Protein AF-A0AAD6ZHM9-F1 (afdb_monomer)

pLDDT: mean 74.22, std 20.96, range [34.72, 97.38]

Radius of gyration: 25.93 Å; Cα contacts (8 Å, |Δi|>4): 218; chains: 1; bounding box: 66×73×69 Å

Solvent-accessible surface area (backbone atoms only — not comparable to full-atom values): 15086 Å² total; per-residue (Å²): 142,83,85,82,82,78,80,82,76,86,73,79,91,72,87,82,64,86,79,76,68,68,93,72,71,57,83,86,42,61,54,60,40,29,34,55,39,42,47,41,75,76,70,35,85,89,56,55,57,83,38,41,52,31,51,70,67,56,43,36,51,83,74,34,42,53,42,75,39,87,51,92,56,100,70,67,58,74,41,76,33,70,91,79,26,51,53,92,53,80,68,94,74,62,59,78,60,28,60,45,60,39,97,92,30,71,32,50,59,28,79,41,66,45,92,86,65,80,81,48,46,44,41,54,84,33,46,67,36,49,38,65,74,77,37,98,60,94,53,75,86,77,53,74,86,86,57,84,74,74,72,73,79,71,79,82,75,84,76,87,80,85,78,83,86,80,84,82,88,84,83,88,81,91,80,94,73,90,76,80,83,74,78,76,77,77,80,83,42,71,40,96,88,75,42,78,52,57,82,88,43,51,56,92,65,27,38,50,53,86,52,91,95,42,88,54,71,49,62,80,84,82,125

Mean predicted aligned error: 16.92 Å

Secondary structure (DSSP, 8-state):
--PPPPP-----S-TT-TT---TT--TT-HHHHHHHHHHHHHH-TTS-GGG---TTT-PPTTTS-B-EE---SSS---EE-TTT---SS-----HHHHTS-BTTB-----EEE-TT--S-EEEGGGHHHHHHHH---S-GGGS-TTS--PPPPPP-------PPPPP-----------------PPPPEEPTTSPEEPGGGEETTEEE--STT---EEETT--

Organism: NCBI:txid1033008

Sequence (223 aa):
MGVANLALGHRSPH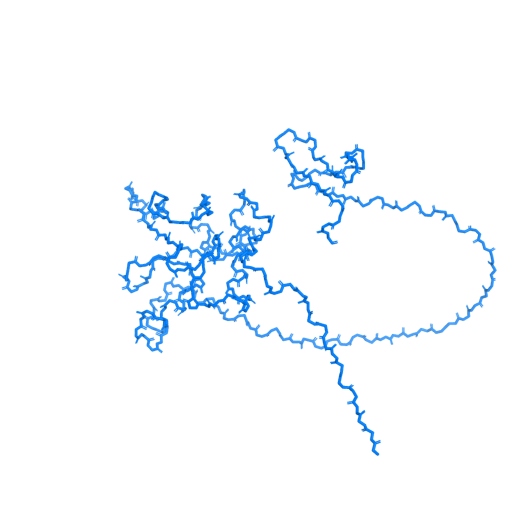LNAPSAICPSQQKTNYQRVLEHNGAHILFDESLKPADQPCGLCLRPFPMCTFLFQKCSGTAAARQIDWKISTCLNPLNFQMSAAMKSSEKSPCSNHLIECPLQCGVVLWTYNLTAHYNSYHALKSLSNIPAVYPTSPAPSPIGNSPDAVAVNSPATSTPELSALRPRTKKKAAKVECICGKEVTNDQRESDAFKCIRTGCETIWVRGLF

Structure (mmCIF, N/CA/C/O backbone):
data_AF-A0AAD6ZHM9-F1
#
_entry.id   AF-A0AAD6ZHM9-F1
#
loop_
_atom_site.group_PDB
_atom_site.id
_atom_site.type_symbol
_atom_site.label_atom_id
_atom_site.label_alt_id
_atom_site.label_comp_id
_atom_site.label_asym_id
_atom_site.label_entity_id
_atom_site.label_seq_id
_atom_site.pdbx_PDB_ins_code
_atom_site.Cartn_x
_atom_site.Cartn_y
_atom_site.Cartn_z
_atom_site.occupancy
_atom_site.B_iso_or_equiv
_atom_site.auth_seq_id
_atom_site.auth_comp_id
_atom_site.auth_asym_id
_atom_site.auth_atom_id
_atom_site.pdbx_PDB_model_num
ATOM 1 N N . MET A 1 1 ? -9.451 -49.886 -34.111 1.00 41.50 1 MET A N 1
ATOM 2 C CA . MET A 1 1 ? -9.395 -49.672 -32.650 1.00 41.50 1 MET A CA 1
ATOM 3 C C . MET A 1 1 ? -8.014 -49.126 -32.327 1.00 41.50 1 MET A C 1
ATOM 5 O O . MET A 1 1 ? -7.056 -49.878 -32.381 1.00 41.50 1 MET A O 1
ATOM 9 N N . GLY A 1 2 ? -7.891 -47.816 -32.124 1.00 39.34 2 GLY A N 1
ATOM 10 C CA . GLY A 1 2 ? -6.622 -47.160 -31.808 1.00 39.34 2 GLY A CA 1
ATOM 11 C C . GLY A 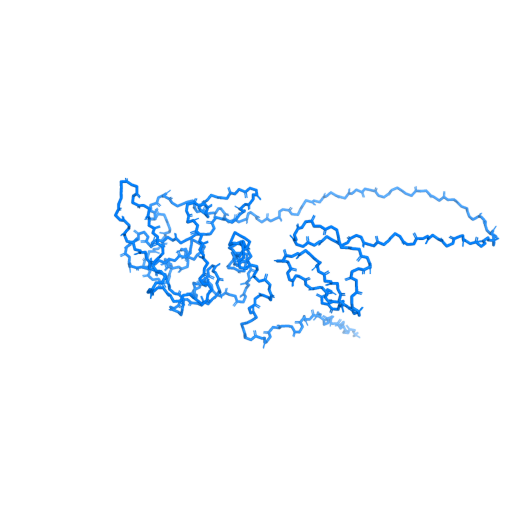1 2 ? -6.895 -46.065 -30.791 1.00 39.34 2 GLY A C 1
ATOM 12 O O . GLY A 1 2 ? -7.591 -45.105 -31.104 1.00 39.34 2 GLY A O 1
ATOM 13 N N . VAL A 1 3 ? -6.425 -46.262 -29.563 1.00 48.00 3 VAL A N 1
ATOM 14 C CA . VAL A 1 3 ? -6.545 -45.287 -28.477 1.00 48.00 3 VAL A CA 1
ATOM 15 C C . VAL A 1 3 ? -5.292 -44.421 -28.465 1.00 48.00 3 VAL A C 1
ATOM 17 O O . VAL A 1 3 ? -4.178 -44.915 -28.305 1.00 48.00 3 VAL A O 1
ATOM 20 N N . ALA A 1 4 ? -5.488 -43.125 -28.692 1.00 43.44 4 ALA A N 1
ATOM 21 C CA . ALA A 1 4 ? -4.451 -42.113 -28.594 1.00 43.44 4 ALA A CA 1
ATOM 22 C C . ALA A 1 4 ? -4.147 -41.831 -27.114 1.00 43.44 4 ALA A C 1
ATOM 24 O O . ALA A 1 4 ? -5.045 -41.496 -26.341 1.00 43.44 4 ALA A O 1
ATOM 25 N N . ASN A 1 5 ? -2.877 -41.964 -26.729 1.00 40.72 5 ASN A N 1
ATOM 26 C CA . ASN A 1 5 ? -2.379 -41.554 -25.420 1.00 40.72 5 ASN A CA 1
ATOM 27 C C . ASN A 1 5 ? -2.283 -40.025 -25.366 1.00 40.72 5 ASN A C 1
ATOM 29 O O . ASN A 1 5 ? -1.521 -39.419 -26.120 1.00 40.72 5 ASN A O 1
ATOM 33 N N . LEU A 1 6 ? -3.050 -39.412 -24.460 1.00 44.19 6 LEU A N 1
ATOM 34 C CA . LEU A 1 6 ? -2.905 -38.008 -24.094 1.00 44.19 6 LEU A CA 1
ATOM 35 C C . LEU A 1 6 ? -1.576 -37.791 -23.361 1.00 44.19 6 LEU A C 1
ATOM 37 O O . LEU A 1 6 ? -1.254 -38.480 -22.394 1.00 44.19 6 LEU A O 1
ATOM 41 N N . ALA A 1 7 ? -0.830 -36.793 -23.828 1.00 41.88 7 ALA A N 1
ATOM 42 C CA . ALA A 1 7 ? 0.403 -36.323 -23.226 1.00 41.88 7 ALA A CA 1
ATOM 43 C C . ALA A 1 7 ? 0.155 -35.773 -21.811 1.00 41.88 7 ALA A C 1
ATOM 45 O O . ALA A 1 7 ? -0.649 -34.862 -21.604 1.00 41.88 7 ALA A O 1
ATOM 46 N N . LEU A 1 8 ? 0.887 -36.316 -20.839 1.00 40.91 8 LEU A N 1
ATOM 47 C CA . LEU A 1 8 ? 1.011 -35.771 -19.493 1.00 40.91 8 LEU A CA 1
ATOM 48 C C . LEU A 1 8 ? 1.803 -34.461 -19.573 1.00 40.91 8 LEU A C 1
ATOM 50 O O . LEU A 1 8 ? 3.013 -34.465 -19.788 1.00 40.91 8 LEU A O 1
ATOM 54 N N . GLY A 1 9 ? 1.108 -33.336 -19.412 1.00 37.03 9 GLY A N 1
ATOM 55 C CA . GLY A 1 9 ? 1.743 -32.038 -19.224 1.00 37.03 9 GLY A CA 1
ATOM 56 C C . GLY A 1 9 ? 2.591 -32.044 -17.952 1.00 37.03 9 GLY A C 1
ATOM 57 O O . GLY A 1 9 ? 2.100 -32.370 -16.869 1.00 37.03 9 GLY A O 1
ATOM 58 N N . HIS A 1 10 ? 3.865 -31.679 -18.086 1.00 34.72 10 HIS A N 1
ATOM 59 C CA . HIS A 1 10 ? 4.762 -31.433 -16.964 1.00 34.72 10 HIS A CA 1
ATOM 60 C C . HIS A 1 10 ? 4.191 -30.323 -16.072 1.00 34.72 10 HIS A C 1
ATOM 62 O O . HIS A 1 10 ? 4.279 -29.140 -16.392 1.00 34.72 10 HIS A O 1
ATOM 68 N N . ARG A 1 11 ? 3.606 -30.703 -14.933 1.00 37.94 11 ARG A N 1
ATOM 69 C CA . ARG A 1 11 ? 3.350 -29.781 -13.825 1.00 37.94 11 ARG A CA 1
ATOM 70 C C . ARG A 1 11 ? 4.662 -29.571 -13.073 1.00 37.94 11 ARG A C 1
ATOM 72 O O . ARG A 1 11 ? 5.226 -30.530 -12.548 1.00 37.94 11 ARG A O 1
ATOM 79 N N . SER A 1 12 ? 5.137 -28.328 -13.028 1.00 38.47 12 SER A N 1
ATOM 80 C CA . SER A 1 12 ? 6.271 -27.923 -12.191 1.00 38.47 12 SER A CA 1
ATOM 81 C C . SER A 1 12 ? 6.000 -28.259 -10.714 1.00 38.47 12 SER A C 1
ATOM 83 O O . SER A 1 12 ? 4.972 -27.838 -10.181 1.00 38.47 12 SER A O 1
ATOM 85 N N . PRO A 1 13 ? 6.897 -28.979 -10.018 1.00 38.09 13 PRO A N 1
ATOM 86 C CA . PRO A 1 13 ? 6.645 -29.517 -8.678 1.00 38.09 13 PRO A CA 1
ATOM 87 C C . PRO A 1 13 ? 6.825 -28.512 -7.517 1.00 38.09 13 PRO A C 1
ATOM 89 O O . PRO A 1 13 ? 7.147 -28.918 -6.407 1.00 38.09 13 PRO A O 1
ATOM 92 N N . HIS A 1 14 ? 6.598 -27.209 -7.715 1.00 38.97 14 HIS A N 1
ATOM 93 C CA . HIS A 1 14 ? 6.931 -26.187 -6.702 1.00 38.97 14 HIS A CA 1
ATOM 94 C C . HIS A 1 14 ? 5.764 -25.634 -5.856 1.00 38.97 14 HIS A C 1
ATOM 96 O O . HIS A 1 14 ? 5.971 -24.721 -5.063 1.00 38.97 14 HIS A O 1
ATOM 102 N N . LEU A 1 15 ? 4.553 -26.191 -5.948 1.00 41.09 15 LEU A N 1
ATOM 103 C CA . LEU A 1 15 ? 3.339 -25.565 -5.389 1.00 41.09 15 LEU A CA 1
ATOM 104 C C . LEU A 1 15 ? 2.965 -25.911 -3.929 1.00 41.09 15 LEU A C 1
ATOM 106 O O . LEU A 1 15 ? 1.867 -25.573 -3.507 1.00 41.09 15 LEU A O 1
ATOM 110 N N . ASN A 1 16 ? 3.847 -26.521 -3.126 1.00 37.59 16 ASN A N 1
ATOM 111 C CA . ASN A 1 16 ? 3.523 -26.906 -1.735 1.00 37.59 16 ASN A CA 1
ATOM 112 C C . ASN A 1 16 ? 4.442 -26.296 -0.656 1.00 37.59 16 ASN A C 1
ATOM 114 O O . ASN A 1 16 ? 4.588 -26.869 0.422 1.00 37.59 16 ASN A O 1
ATOM 118 N N . ALA A 1 17 ? 5.051 -25.133 -0.904 1.00 39.09 17 ALA A N 1
ATOM 119 C CA . ALA A 1 17 ? 5.736 -24.384 0.153 1.00 39.09 17 ALA A CA 1
ATOM 120 C C . ALA A 1 17 ? 4.805 -23.292 0.719 1.00 39.09 17 ALA A C 1
ATOM 122 O O . ALA A 1 17 ? 4.435 -22.376 -0.020 1.00 39.09 17 ALA A O 1
ATOM 123 N N . PRO A 1 18 ? 4.424 -23.337 2.010 1.00 41.91 18 PRO A N 1
ATOM 124 C CA . PRO A 1 18 ? 3.724 -22.227 2.633 1.00 41.91 18 PRO A CA 1
ATOM 125 C C . PRO A 1 18 ? 4.691 -21.044 2.718 1.00 41.91 18 PRO A C 1
ATOM 127 O O . PRO A 1 18 ? 5.757 -21.150 3.318 1.00 41.91 18 PRO A O 1
ATOM 130 N N . SER A 1 19 ? 4.314 -19.907 2.134 1.00 47.56 19 SER A N 1
ATOM 131 C CA . SER A 1 19 ? 5.009 -18.633 2.332 1.00 47.56 19 SER A CA 1
ATOM 132 C C . SER A 1 19 ? 6.482 -18.649 1.899 1.00 47.56 19 SER A C 1
ATOM 134 O O . SER A 1 19 ? 7.373 -18.339 2.695 1.00 47.56 19 SER A O 1
ATOM 136 N N . ALA A 1 20 ? 6.748 -18.950 0.623 1.00 46.75 20 ALA A N 1
ATOM 137 C CA . ALA A 1 20 ? 8.020 -18.581 0.013 1.00 46.75 20 ALA A CA 1
ATOM 138 C C . ALA A 1 20 ? 8.140 -17.048 0.032 1.00 46.75 20 ALA A C 1
ATOM 140 O O . ALA A 1 20 ? 7.709 -16.350 -0.879 1.00 46.75 20 ALA A O 1
ATOM 141 N N . ILE A 1 21 ? 8.690 -16.517 1.124 1.00 53.66 21 ILE A N 1
ATOM 142 C CA . ILE A 1 21 ? 9.226 -15.163 1.182 1.00 53.66 21 ILE A CA 1
ATOM 143 C C . ILE A 1 21 ? 10.185 -15.071 0.000 1.00 53.66 21 ILE A C 1
ATOM 145 O O . ILE A 1 21 ? 11.171 -15.808 -0.036 1.00 53.66 21 ILE A O 1
ATOM 149 N N . CYS A 1 22 ? 9.864 -14.226 -0.981 1.00 55.09 22 CYS A N 1
ATOM 150 C CA . CYS A 1 22 ? 10.670 -14.076 -2.185 1.00 55.09 22 CYS A CA 1
ATOM 151 C C . CYS A 1 22 ? 12.142 -13.849 -1.779 1.00 55.09 22 CYS A C 1
ATOM 153 O O . CYS A 1 22 ? 12.412 -12.844 -1.108 1.00 55.09 22 CYS A O 1
ATOM 155 N N . PRO A 1 23 ? 13.083 -14.765 -2.112 1.00 48.19 23 PRO A N 1
ATOM 156 C CA . PRO A 1 23 ? 14.383 -14.895 -1.430 1.00 48.19 23 PRO A CA 1
ATOM 157 C C . PRO A 1 23 ? 15.374 -13.725 -1.539 1.00 48.19 23 PRO A C 1
ATOM 159 O O . PRO A 1 23 ? 16.536 -13.874 -1.172 1.00 48.19 23 PRO A O 1
ATOM 162 N N . SER A 1 24 ? 14.982 -12.554 -2.035 1.00 53.75 24 SER A N 1
ATOM 163 C CA . SER A 1 24 ? 15.920 -11.457 -2.275 1.00 53.75 24 SER A CA 1
ATOM 164 C C . SER A 1 24 ? 15.278 -10.072 -2.253 1.00 53.75 24 SER A C 1
ATOM 166 O O . SER A 1 24 ? 15.633 -9.220 -3.072 1.00 53.75 24 SER A O 1
ATOM 168 N N . GLN A 1 25 ? 14.333 -9.802 -1.345 1.00 57.34 25 GLN A N 1
ATOM 169 C CA . GLN A 1 25 ? 13.857 -8.427 -1.168 1.00 57.34 25 GLN A CA 1
ATOM 170 C C . GLN A 1 25 ? 14.997 -7.557 -0.633 1.00 57.34 25 GLN A C 1
ATOM 172 O O . GLN A 1 25 ? 15.267 -7.504 0.567 1.00 57.34 25 GLN A O 1
ATOM 177 N N . GLN A 1 26 ? 15.694 -6.890 -1.555 1.00 56.91 26 GLN A N 1
ATOM 178 C CA . GLN A 1 26 ? 16.645 -5.832 -1.260 1.00 56.91 26 GLN A CA 1
ATOM 179 C C . GLN A 1 26 ? 15.906 -4.767 -0.444 1.00 56.91 26 GLN A C 1
ATOM 181 O O . GLN A 1 26 ? 15.208 -3.918 -0.998 1.00 56.91 26 GLN A O 1
ATOM 186 N N . LYS A 1 27 ? 16.066 -4.798 0.886 1.00 64.06 27 LYS A N 1
ATOM 187 C CA . LYS A 1 27 ? 15.470 -3.817 1.813 1.00 64.06 27 LYS A CA 1
ATOM 188 C C . LYS A 1 27 ? 15.865 -2.370 1.486 1.00 64.06 27 LYS A C 1
ATOM 190 O O . LYS A 1 27 ? 15.271 -1.437 2.012 1.00 64.06 27 LYS A O 1
ATOM 195 N N . THR A 1 28 ? 16.871 -2.177 0.637 1.00 68.38 28 THR A N 1
ATOM 196 C CA . THR A 1 28 ? 17.399 -0.870 0.246 1.00 68.38 28 THR A CA 1
ATOM 197 C C . THR A 1 28 ? 16.595 -0.186 -0.860 1.00 68.38 28 THR A C 1
ATOM 199 O O . THR A 1 28 ? 16.699 1.031 -0.984 1.00 68.38 28 THR A O 1
ATOM 202 N N . ASN A 1 29 ? 15.772 -0.905 -1.639 1.00 85.88 29 ASN A N 1
ATOM 203 C CA . ASN A 1 29 ? 14.951 -0.304 -2.695 1.00 85.88 29 ASN A CA 1
ATOM 204 C C . ASN A 1 29 ? 13.474 -0.688 -2.551 1.00 85.88 29 ASN A C 1
ATOM 206 O O . ASN A 1 29 ? 12.997 -1.666 -3.127 1.00 85.88 29 ASN A O 1
ATOM 210 N N . TYR A 1 30 ? 12.736 0.130 -1.800 1.00 88.19 30 TYR A N 1
ATOM 211 C CA . TYR A 1 30 ? 11.312 -0.090 -1.563 1.00 88.19 30 TYR A CA 1
ATOM 212 C C . TYR A 1 30 ? 10.490 -0.116 -2.859 1.00 88.19 30 TYR A C 1
ATOM 214 O O . TYR A 1 30 ? 9.525 -0.864 -2.929 1.00 88.19 30 TYR A O 1
ATOM 222 N N . GLN A 1 31 ? 10.877 0.631 -3.901 1.00 89.69 31 GLN A N 1
ATOM 223 C CA . GLN A 1 31 ? 10.132 0.636 -5.163 1.00 89.69 31 GLN A CA 1
ATOM 224 C C . GLN A 1 31 ? 10.201 -0.718 -5.863 1.00 89.69 31 GLN A C 1
ATOM 226 O O . GLN A 1 31 ? 9.191 -1.197 -6.368 1.00 89.69 31 GLN A O 1
ATOM 231 N N . ARG A 1 32 ? 11.361 -1.384 -5.819 1.00 88.94 32 ARG A N 1
ATOM 232 C CA . ARG A 1 32 ? 11.501 -2.753 -6.336 1.00 88.94 32 ARG A CA 1
ATOM 233 C C . ARG A 1 32 ? 10.686 -3.754 -5.531 1.00 88.94 32 ARG A C 1
ATOM 235 O O . ARG A 1 32 ? 10.102 -4.660 -6.112 1.00 88.94 32 ARG A O 1
ATOM 242 N N . VAL A 1 33 ? 10.603 -3.573 -4.213 1.00 91.12 33 VAL A N 1
ATOM 243 C CA . VAL A 1 33 ? 9.737 -4.402 -3.363 1.00 91.12 33 VAL A CA 1
ATOM 244 C C . VAL A 1 33 ? 8.264 -4.203 -3.723 1.00 91.12 33 VAL A C 1
ATOM 246 O O . VAL A 1 33 ? 7.550 -5.187 -3.899 1.00 91.12 33 VAL A O 1
ATOM 249 N N . LEU A 1 34 ? 7.818 -2.955 -3.884 1.00 92.50 34 LEU A N 1
ATOM 250 C CA . LEU A 1 34 ? 6.440 -2.633 -4.260 1.00 92.50 34 LEU A CA 1
ATOM 251 C C . LEU A 1 34 ? 6.083 -3.136 -5.657 1.00 92.50 34 LEU A C 1
ATOM 253 O O . LEU A 1 34 ? 4.984 -3.641 -5.854 1.00 92.50 34 LEU A O 1
ATOM 257 N N . GLU A 1 35 ? 6.989 -3.000 -6.622 1.00 92.31 35 GLU A N 1
ATOM 258 C CA . GLU A 1 35 ? 6.838 -3.535 -7.977 1.00 92.31 35 GLU A CA 1
ATOM 259 C C . GLU A 1 35 ? 6.699 -5.055 -7.950 1.00 92.31 35 GLU A C 1
ATOM 261 O O . GLU A 1 35 ? 5.724 -5.598 -8.463 1.00 92.31 35 GLU A O 1
ATOM 266 N N . HIS A 1 36 ? 7.637 -5.732 -7.293 1.00 92.50 36 HIS A N 1
ATOM 267 C CA . HIS A 1 36 ? 7.671 -7.184 -7.226 1.00 92.50 36 HIS A CA 1
ATOM 268 C C . HIS A 1 36 ? 6.439 -7.760 -6.516 1.00 92.50 36 HIS A C 1
ATOM 270 O O . HIS A 1 36 ? 5.743 -8.613 -7.061 1.00 92.50 36 HIS A O 1
ATOM 276 N N . ASN A 1 37 ? 6.120 -7.258 -5.321 1.00 94.38 37 ASN A N 1
ATOM 277 C CA . ASN A 1 37 ? 4.928 -7.694 -4.598 1.00 94.38 37 ASN A CA 1
ATOM 278 C C . ASN A 1 37 ? 3.650 -7.279 -5.330 1.00 94.38 37 ASN A C 1
ATOM 280 O O . ASN A 1 37 ? 2.690 -8.035 -5.350 1.00 94.38 37 ASN A O 1
ATOM 284 N N . GLY A 1 38 ? 3.629 -6.099 -5.953 1.00 93.94 38 GLY A N 1
ATOM 285 C CA . GLY A 1 38 ? 2.512 -5.649 -6.778 1.00 93.94 38 GLY A CA 1
ATOM 286 C C . GLY A 1 38 ? 2.231 -6.605 -7.936 1.00 93.94 38 GLY A C 1
ATOM 287 O O . GLY A 1 38 ? 1.069 -6.906 -8.189 1.00 93.94 38 GLY A O 1
ATOM 288 N N . ALA A 1 39 ? 3.273 -7.137 -8.581 1.00 94.06 39 ALA A N 1
ATOM 289 C CA . ALA A 1 39 ? 3.129 -8.156 -9.614 1.00 94.06 39 ALA A CA 1
ATOM 290 C C . ALA A 1 39 ? 2.494 -9.441 -9.062 1.00 94.06 39 ALA A C 1
ATOM 292 O O . ALA A 1 39 ? 1.571 -9.963 -9.679 1.00 94.06 39 ALA A O 1
ATOM 293 N N . HIS A 1 40 ? 2.905 -9.904 -7.875 1.00 95.06 40 HIS A N 1
ATOM 294 C CA . HIS A 1 40 ? 2.237 -11.036 -7.226 1.00 95.06 40 HIS A CA 1
ATOM 295 C C . HIS A 1 40 ? 0.756 -10.741 -6.949 1.00 95.06 40 HIS A C 1
ATOM 297 O O . HIS A 1 40 ? -0.103 -11.529 -7.318 1.00 95.06 40 HIS A O 1
ATOM 303 N N . ILE A 1 41 ? 0.426 -9.581 -6.375 1.00 95.56 41 ILE A N 1
ATOM 304 C CA . ILE A 1 41 ? -0.971 -9.218 -6.069 1.00 95.56 41 ILE A CA 1
ATOM 305 C C . ILE A 1 41 ? -1.852 -9.205 -7.330 1.00 95.56 41 ILE A C 1
ATOM 307 O O . ILE A 1 41 ? -3.025 -9.563 -7.258 1.00 95.56 41 ILE A O 1
ATOM 311 N N . LEU A 1 42 ? -1.306 -8.775 -8.471 1.00 94.19 42 LEU A N 1
ATOM 312 C CA . LEU A 1 42 ? -2.057 -8.653 -9.722 1.00 94.19 42 LEU A CA 1
ATOM 313 C C . LEU A 1 42 ? -2.130 -9.948 -10.539 1.00 94.19 42 LEU A C 1
ATOM 315 O O . LEU A 1 42 ? -3.112 -10.137 -11.255 1.00 94.19 42 LEU A O 1
ATOM 319 N N . PHE A 1 43 ? -1.099 -10.794 -10.487 1.00 94.25 43 PHE A N 1
ATOM 320 C CA . PHE A 1 43 ? -0.914 -11.873 -11.464 1.00 94.25 43 PHE A CA 1
ATOM 321 C C . PHE A 1 43 ? -0.691 -13.261 -10.849 1.00 94.25 43 PHE A C 1
ATOM 323 O O . PHE A 1 43 ? -0.695 -14.244 -11.585 1.00 94.25 43 PHE A O 1
ATOM 330 N N . ASP A 1 44 ? -0.486 -13.373 -9.535 1.00 94.50 44 ASP A N 1
ATOM 331 C CA . ASP A 1 44 ? -0.287 -14.660 -8.866 1.00 94.50 44 ASP A CA 1
ATOM 332 C C . ASP A 1 44 ? -1.629 -15.260 -8.434 1.00 94.50 44 ASP A C 1
ATOM 334 O O . ASP A 1 44 ? -2.237 -14.831 -7.455 1.00 94.50 44 ASP A O 1
ATOM 338 N N . GLU A 1 45 ? -2.081 -16.292 -9.147 1.00 94.62 45 GLU A N 1
ATOM 339 C CA . GLU A 1 45 ? -3.346 -16.986 -8.868 1.00 94.62 45 GLU A CA 1
ATOM 340 C C . GLU A 1 45 ? -3.384 -17.666 -7.489 1.00 94.62 45 GLU A C 1
ATOM 342 O O . GLU A 1 45 ? -4.463 -17.984 -6.983 1.00 94.62 45 GLU A O 1
ATOM 347 N N . SER A 1 46 ? -2.224 -17.896 -6.859 1.00 95.06 46 SER A N 1
ATOM 348 C CA . SER A 1 46 ? -2.165 -18.451 -5.504 1.00 95.06 46 SER A CA 1
ATOM 349 C C . SER A 1 46 ? -2.569 -17.434 -4.430 1.00 95.06 46 SER A C 1
ATOM 351 O O . SER A 1 46 ? -2.973 -17.832 -3.332 1.00 95.06 46 SER A O 1
ATOM 353 N N . LEU A 1 47 ? -2.519 -16.133 -4.742 1.00 94.94 47 LEU A N 1
ATOM 354 C CA . LEU A 1 47 ? -2.967 -15.065 -3.858 1.00 94.94 47 LEU A CA 1
ATOM 355 C C . LEU A 1 47 ? -4.432 -14.736 -4.127 1.00 94.94 47 LEU A C 1
ATOM 357 O O . LEU A 1 47 ? -4.818 -14.296 -5.207 1.00 94.94 47 LEU A O 1
ATOM 361 N N . LYS A 1 48 ? -5.271 -14.895 -3.105 1.00 95.44 48 LYS A N 1
ATOM 362 C CA . LYS A 1 48 ? -6.690 -14.557 -3.215 1.00 95.44 48 LYS A CA 1
ATOM 363 C C . LYS A 1 48 ? -6.870 -13.056 -2.985 1.00 95.44 48 LYS A C 1
ATOM 365 O O . LYS A 1 48 ? -6.520 -12.573 -1.908 1.00 95.44 48 LYS A O 1
ATOM 370 N N . PRO A 1 49 ? -7.503 -12.306 -3.906 1.00 93.56 49 PRO A N 1
ATOM 371 C CA . PRO A 1 49 ? -7.756 -10.879 -3.699 1.00 93.56 49 PRO A CA 1
ATOM 372 C C . PRO A 1 49 ? -8.560 -10.576 -2.426 1.00 93.56 49 PRO A C 1
ATOM 374 O O . PRO A 1 49 ? -8.338 -9.554 -1.778 1.00 93.56 49 PRO A O 1
ATOM 377 N N . ALA A 1 50 ? -9.464 -11.484 -2.035 1.00 94.25 50 ALA A N 1
ATOM 378 C CA . ALA A 1 50 ? -10.262 -11.375 -0.810 1.00 94.25 50 ALA A CA 1
ATOM 379 C C . ALA A 1 50 ? -9.404 -11.288 0.466 1.00 94.25 50 ALA A C 1
ATOM 381 O O . ALA A 1 50 ? -9.811 -10.640 1.431 1.00 94.25 50 ALA A O 1
ATOM 382 N N . ASP A 1 51 ? -8.202 -11.868 0.439 1.00 96.44 51 ASP A N 1
ATOM 383 C CA . ASP A 1 51 ? -7.268 -11.863 1.562 1.00 96.44 51 ASP A CA 1
ATOM 384 C C . ASP A 1 51 ? -6.533 -10.515 1.704 1.00 96.44 51 ASP A C 1
ATOM 386 O O . ASP A 1 51 ? -5.840 -10.292 2.696 1.00 96.44 51 ASP A O 1
ATOM 390 N N . GLN A 1 52 ? -6.684 -9.599 0.734 1.00 96.75 52 GLN A N 1
ATOM 391 C CA . GLN A 1 52 ? -6.078 -8.259 0.712 1.00 96.75 52 GLN A CA 1
ATOM 392 C C . GLN A 1 52 ? -4.577 -8.275 1.086 1.00 96.75 52 GLN A C 1
ATOM 394 O O . GLN A 1 52 ? -4.169 -7.640 2.067 1.00 96.75 52 GLN A O 1
ATOM 399 N N . PRO A 1 53 ? -3.736 -8.997 0.324 1.00 97.38 53 PRO A N 1
ATOM 400 C CA . PRO A 1 53 ? -2.319 -9.193 0.634 1.00 97.38 53 PRO A CA 1
ATOM 401 C C . PRO A 1 53 ? -1.539 -7.878 0.775 1.00 97.38 53 PRO A C 1
ATOM 403 O O . PRO A 1 53 ? -1.726 -6.918 0.027 1.00 97.38 53 PRO A O 1
ATOM 406 N N . CYS A 1 54 ? -0.612 -7.828 1.728 1.00 96.94 54 CYS A N 1
ATOM 407 C CA . CYS A 1 54 ? 0.230 -6.658 1.961 1.00 96.94 54 CYS A CA 1
ATOM 408 C C . CYS A 1 54 ? 1.232 -6.410 0.816 1.00 96.94 54 CYS A C 1
ATOM 410 O O . CYS A 1 54 ? 2.052 -7.265 0.509 1.00 96.94 54 CYS A O 1
ATOM 412 N N . GLY A 1 55 ? 1.296 -5.189 0.282 1.00 94.81 55 GLY A N 1
ATOM 413 C CA . GLY A 1 55 ? 2.275 -4.782 -0.736 1.00 94.81 55 GLY A CA 1
ATOM 414 C C . GLY A 1 55 ? 3.751 -4.814 -0.304 1.00 94.81 55 GLY A C 1
ATOM 415 O O . GLY A 1 55 ? 4.624 -4.664 -1.152 1.00 94.81 55 GLY A O 1
ATOM 416 N N . LEU A 1 56 ? 4.069 -5.039 0.978 1.00 93.94 56 LEU A N 1
ATOM 417 C CA . LEU A 1 56 ? 5.456 -5.156 1.473 1.00 93.94 56 LEU A CA 1
ATOM 418 C C . LEU A 1 56 ? 5.868 -6.577 1.860 1.00 93.94 56 LEU A C 1
ATOM 420 O O . LEU A 1 56 ? 7.050 -6.900 1.779 1.00 93.94 56 LEU A O 1
ATOM 424 N N . CYS A 1 57 ? 4.934 -7.412 2.319 1.00 95.00 57 CYS A N 1
ATOM 425 C CA . CYS A 1 57 ? 5.253 -8.757 2.816 1.00 95.00 57 CYS A CA 1
ATOM 426 C C . CYS A 1 57 ? 4.268 -9.847 2.378 1.00 95.00 57 CYS A C 1
ATOM 428 O O . CYS A 1 57 ? 4.386 -10.971 2.851 1.00 95.00 57 CYS A O 1
ATOM 430 N N . LEU A 1 58 ? 3.279 -9.511 1.545 1.00 95.56 58 LEU A N 1
ATOM 431 C CA . LEU A 1 58 ? 2.226 -10.385 1.006 1.00 95.56 58 LEU A CA 1
ATOM 432 C C . LEU A 1 58 ? 1.347 -11.111 2.037 1.00 95.56 58 LEU A C 1
ATOM 434 O O . LEU A 1 58 ? 0.399 -11.788 1.658 1.00 95.56 58 LEU A O 1
ATOM 438 N N . ARG A 1 59 ? 1.580 -10.923 3.341 1.00 96.19 59 ARG A N 1
ATOM 439 C CA . ARG A 1 59 ? 0.697 -11.459 4.381 1.00 96.19 59 ARG A CA 1
ATOM 440 C C . ARG A 1 59 ? -0.716 -10.877 4.257 1.00 96.19 59 ARG A C 1
ATOM 442 O O . ARG A 1 59 ? -0.841 -9.685 3.955 1.00 96.19 59 ARG A O 1
ATOM 449 N N . PRO A 1 60 ? -1.749 -11.682 4.542 1.00 96.75 60 PRO A N 1
ATOM 450 C CA . PRO A 1 60 ? -3.136 -11.277 4.373 1.00 96.75 60 PRO A CA 1
ATOM 451 C C . PRO A 1 60 ? -3.581 -10.275 5.447 1.00 96.75 60 PRO A C 1
ATOM 453 O O . PRO A 1 60 ? -3.002 -10.188 6.535 1.00 96.75 60 PRO A O 1
ATOM 456 N N . PHE A 1 61 ? -4.650 -9.538 5.168 1.00 95.56 61 PHE A N 1
ATOM 457 C CA . PHE A 1 61 ? -5.412 -8.814 6.180 1.00 95.56 61 PHE A CA 1
ATOM 458 C C . PHE A 1 61 ? -6.240 -9.812 7.019 1.00 95.56 61 PHE A C 1
ATOM 460 O O . PHE A 1 61 ? -6.790 -10.755 6.452 1.00 95.56 61 PHE A O 1
ATOM 467 N N . PRO A 1 62 ? -6.363 -9.653 8.353 1.00 95.38 62 PRO A N 1
ATOM 468 C CA . PRO A 1 62 ? -5.835 -8.583 9.204 1.00 95.38 62 PRO A CA 1
ATOM 469 C C . PRO A 1 62 ? -4.459 -8.894 9.818 1.00 95.38 62 PRO A C 1
ATOM 471 O O . PRO A 1 62 ? -4.037 -8.217 10.751 1.00 95.38 62 PRO A O 1
ATOM 474 N N . MET A 1 63 ? -3.735 -9.910 9.337 1.00 96.38 63 MET A N 1
ATOM 475 C CA .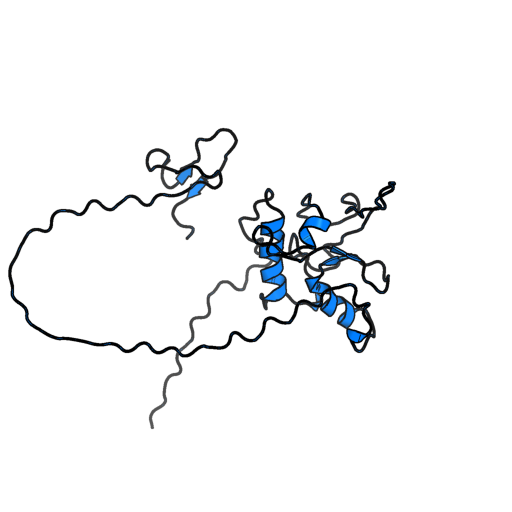 MET A 1 63 ? -2.421 -10.261 9.898 1.00 96.38 63 MET A CA 1
ATOM 476 C C . MET A 1 63 ? -1.374 -9.168 9.660 1.00 96.38 63 MET A C 1
ATOM 478 O O . MET A 1 63 ? -0.423 -9.057 10.431 1.00 96.38 63 MET A O 1
ATOM 482 N N . CYS A 1 64 ? -1.524 -8.382 8.590 1.00 97.19 64 CYS A N 1
ATOM 483 C CA . CYS A 1 64 ? -0.697 -7.222 8.292 1.00 97.19 64 CYS A CA 1
ATOM 484 C C . CYS A 1 64 ? -1.564 -5.977 8.074 1.00 97.19 64 CYS A C 1
ATOM 486 O O . CYS A 1 64 ? -2.245 -5.851 7.060 1.00 97.19 64 CYS A O 1
ATOM 488 N N . THR A 1 65 ? -1.490 -5.037 9.007 1.00 97.00 65 THR A N 1
ATOM 489 C CA . THR A 1 65 ? -2.275 -3.800 9.036 1.00 97.00 65 THR A CA 1
ATOM 490 C C . THR A 1 65 ? -1.377 -2.574 9.097 1.00 97.00 65 THR A C 1
ATOM 492 O O . THR A 1 65 ? -0.251 -2.623 9.603 1.00 97.00 65 THR A O 1
ATOM 495 N N . PHE A 1 66 ? -1.901 -1.469 8.573 1.00 96.94 66 PHE A N 1
ATOM 496 C CA . PHE A 1 66 ? -1.262 -0.161 8.580 1.00 96.94 66 PHE A CA 1
ATOM 497 C C . PHE A 1 66 ? -2.200 0.851 9.215 1.00 96.94 66 PHE A C 1
ATOM 499 O O . PHE A 1 66 ? -3.416 0.765 9.058 1.00 96.94 66 PHE A O 1
ATOM 506 N N . LEU A 1 67 ? -1.622 1.820 9.908 1.00 95.62 67 LEU A N 1
ATOM 507 C CA . LEU A 1 67 ? -2.334 2.954 10.477 1.00 95.62 67 LEU A CA 1
ATOM 508 C C . LEU A 1 67 ? -1.571 4.217 10.101 1.00 95.62 67 LEU A C 1
ATOM 510 O O . LEU A 1 67 ? -0.338 4.224 10.077 1.00 95.62 67 LEU A O 1
ATOM 514 N N . PHE A 1 68 ? -2.300 5.282 9.784 1.00 93.81 68 PHE A N 1
ATOM 515 C CA . PHE A 1 68 ? -1.692 6.584 9.558 1.00 93.81 68 PHE A CA 1
ATOM 516 C C . PHE A 1 68 ? -1.680 7.398 10.847 1.00 93.81 68 PHE A C 1
ATOM 518 O O . PHE A 1 68 ? -2.683 7.478 11.552 1.00 93.81 68 PHE A O 1
ATOM 525 N N . GLN A 1 69 ? -0.554 8.054 11.117 1.00 92.62 69 GLN A N 1
ATOM 526 C CA . GLN A 1 69 ? -0.474 9.114 12.114 1.00 92.62 69 GLN A CA 1
ATOM 527 C C . GLN A 1 69 ? -0.695 10.476 11.459 1.00 92.62 69 GLN A C 1
ATOM 529 O O . GLN A 1 69 ? -0.247 10.748 10.338 1.00 92.62 69 GLN A O 1
ATOM 534 N N . LYS A 1 70 ? -1.369 11.363 12.191 1.00 87.56 70 LYS A N 1
ATOM 535 C CA . LYS A 1 70 ? -1.532 12.762 11.805 1.00 87.56 70 LYS A CA 1
ATOM 536 C C . LYS A 1 70 ? -0.260 13.529 12.164 1.00 87.56 70 LYS A C 1
ATOM 538 O O . LYS A 1 70 ? 0.011 13.762 13.338 1.00 87.56 70 LYS A O 1
ATOM 543 N N . CYS A 1 71 ? 0.504 13.948 11.161 1.00 83.69 71 CYS A N 1
ATOM 544 C CA . CYS A 1 71 ? 1.641 14.841 11.368 1.00 83.69 71 CYS A CA 1
ATOM 545 C C . CYS A 1 71 ? 1.152 16.288 11.547 1.00 83.69 71 CYS A C 1
ATOM 547 O O . CYS A 1 71 ? 0.315 16.771 10.783 1.00 83.69 71 CYS A O 1
ATOM 549 N N . SER A 1 72 ? 1.666 16.991 12.556 1.00 80.06 72 SER A N 1
ATOM 550 C CA . SER A 1 72 ? 1.397 18.415 12.777 1.00 80.06 72 SER A CA 1
ATOM 551 C C . SER A 1 72 ? 2.268 19.268 11.844 1.00 80.06 72 SER A C 1
ATOM 553 O O . SER A 1 72 ? 3.481 19.334 12.030 1.00 80.06 72 SER A O 1
ATOM 555 N N . GLY A 1 73 ? 1.669 19.908 10.836 1.00 76.69 73 GLY A N 1
ATOM 556 C CA . GLY A 1 73 ? 2.360 20.805 9.902 1.00 76.69 73 GLY A CA 1
ATOM 557 C C . GLY A 1 73 ? 1.441 21.330 8.792 1.00 76.69 73 GLY A C 1
ATOM 558 O O . GLY A 1 73 ? 0.402 20.735 8.513 1.00 76.69 73 GLY A O 1
ATOM 559 N N . THR A 1 74 ? 1.818 22.445 8.155 1.00 55.06 74 THR A N 1
ATOM 560 C CA . THR A 1 74 ? 1.050 23.131 7.088 1.00 55.06 74 THR A CA 1
ATOM 561 C C . THR A 1 74 ? 0.912 22.319 5.795 1.00 55.06 74 THR A C 1
ATOM 563 O O . THR A 1 74 ? 0.031 22.599 4.988 1.00 55.06 74 THR A O 1
ATOM 566 N N . ALA A 1 75 ? 1.711 21.265 5.629 1.00 56.56 75 ALA A N 1
ATOM 567 C CA . ALA A 1 75 ? 1.484 20.198 4.664 1.00 56.56 75 ALA A CA 1
ATOM 568 C C . ALA A 1 75 ? 1.232 18.904 5.448 1.00 56.56 75 ALA A C 1
ATOM 570 O O . ALA A 1 75 ? 2.177 18.218 5.834 1.00 56.56 75 ALA A O 1
ATOM 571 N N . ALA A 1 76 ? -0.036 18.602 5.733 1.00 57.53 76 ALA A N 1
ATOM 572 C CA . ALA A 1 76 ? -0.476 17.435 6.502 1.00 57.53 76 ALA A CA 1
ATOM 573 C C . ALA A 1 76 ? -0.261 16.117 5.728 1.00 57.53 76 ALA A C 1
ATOM 575 O O . ALA A 1 76 ? -1.204 15.388 5.419 1.00 57.53 76 ALA A O 1
ATOM 576 N N . ALA A 1 77 ? 0.988 15.815 5.376 1.00 69.62 77 ALA A N 1
ATOM 577 C CA . ALA A 1 77 ? 1.369 14.534 4.818 1.00 69.62 77 ALA A CA 1
ATOM 578 C C . ALA A 1 77 ? 1.089 13.452 5.866 1.00 69.62 77 ALA A C 1
ATOM 580 O O . ALA A 1 77 ? 1.575 13.517 6.996 1.00 69.62 77 ALA A O 1
ATOM 581 N N . ARG A 1 78 ? 0.280 12.462 5.492 1.00 85.81 78 ARG A N 1
ATOM 582 C CA . ARG A 1 78 ? 0.041 11.286 6.326 1.00 85.81 78 ARG A CA 1
ATOM 583 C C . ARG A 1 78 ? 1.288 10.417 6.304 1.00 85.81 78 ARG A C 1
ATOM 585 O O . ARG A 1 78 ? 1.810 10.109 5.232 1.00 85.81 78 ARG A O 1
ATOM 592 N N . GLN A 1 79 ? 1.756 10.031 7.482 1.00 90.69 79 GLN A N 1
ATOM 593 C CA . GLN A 1 79 ? 2.842 9.070 7.629 1.00 90.69 79 GLN A CA 1
ATOM 594 C C . GLN A 1 79 ? 2.300 7.777 8.217 1.00 90.69 79 GLN A C 1
ATOM 596 O O . GLN A 1 79 ? 1.323 7.786 8.963 1.00 90.69 79 GLN A O 1
ATOM 601 N N . ILE A 1 80 ? 2.951 6.667 7.888 1.00 93.19 80 ILE A N 1
ATOM 602 C CA . ILE A 1 80 ? 2.658 5.376 8.504 1.00 93.19 80 ILE A CA 1
ATOM 603 C C . ILE A 1 80 ? 3.116 5.436 9.961 1.00 93.19 80 ILE A C 1
ATOM 605 O O . ILE A 1 80 ? 4.267 5.777 10.239 1.00 93.19 80 ILE A O 1
ATOM 609 N N . ASP A 1 81 ? 2.225 5.093 10.883 1.00 94.56 81 ASP A N 1
ATOM 610 C CA . ASP A 1 81 ? 2.581 4.874 12.275 1.00 94.56 81 ASP A CA 1
ATOM 611 C C . ASP A 1 81 ? 3.101 3.444 12.441 1.00 94.56 81 ASP A C 1
ATOM 613 O O . ASP A 1 81 ? 2.350 2.481 12.629 1.00 94.56 81 ASP A O 1
ATOM 617 N N . TRP A 1 82 ? 4.419 3.299 12.339 1.00 94.19 82 TRP A N 1
ATOM 618 C CA . TRP A 1 82 ? 5.090 2.011 12.487 1.00 94.19 82 TRP A CA 1
ATOM 619 C C . TRP A 1 82 ? 5.032 1.440 13.907 1.00 94.19 82 TRP A C 1
ATOM 621 O O . TRP A 1 82 ? 5.322 0.260 14.069 1.00 94.19 82 TRP A O 1
ATOM 631 N N . LYS A 1 83 ? 4.655 2.224 14.929 1.00 95.38 83 LYS A N 1
ATOM 632 C CA . LYS A 1 83 ? 4.541 1.712 16.306 1.00 95.38 83 LYS A CA 1
ATOM 633 C C . LYS A 1 83 ? 3.320 0.817 16.481 1.00 95.38 83 LYS A C 1
ATOM 635 O O . LYS A 1 83 ? 3.345 -0.094 17.301 1.00 95.38 83 LYS A O 1
ATOM 640 N N . ILE A 1 84 ? 2.264 1.100 15.725 1.00 95.56 84 ILE A N 1
ATOM 641 C CA . ILE A 1 84 ? 0.973 0.404 15.805 1.00 95.56 84 ILE A CA 1
ATOM 642 C C . ILE A 1 84 ? 0.683 -0.444 14.557 1.00 95.56 84 ILE A C 1
ATOM 644 O O . ILE A 1 84 ? -0.158 -1.338 14.604 1.00 95.56 84 ILE A O 1
ATOM 648 N N . SER A 1 85 ? 1.383 -0.202 13.445 1.00 96.12 85 SER A N 1
ATOM 649 C CA . SER A 1 85 ? 1.313 -1.052 12.249 1.00 96.12 85 SER A CA 1
ATOM 650 C C . SER A 1 85 ? 1.998 -2.404 12.490 1.00 96.12 85 SER A C 1
ATOM 652 O O . SER A 1 85 ? 2.985 -2.493 13.212 1.00 96.12 85 SER A O 1
ATOM 654 N N . THR A 1 86 ? 1.513 -3.468 11.845 1.00 97.00 86 THR A N 1
ATOM 655 C CA . THR A 1 86 ? 1.912 -4.859 12.161 1.00 97.00 86 THR A CA 1
ATOM 656 C C . THR A 1 86 ? 2.735 -5.547 11.065 1.00 97.00 86 THR A C 1
ATOM 658 O O . THR A 1 86 ? 2.950 -6.759 11.108 1.00 97.00 86 THR A O 1
ATOM 661 N N . CYS A 1 87 ? 3.201 -4.810 10.050 1.00 95.56 87 CYS A N 1
ATOM 662 C CA . CYS A 1 87 ? 3.998 -5.376 8.957 1.00 95.56 87 CYS A CA 1
ATOM 663 C C . CYS A 1 87 ? 5.350 -5.925 9.449 1.00 95.56 87 CYS A C 1
ATOM 665 O O . CYS A 1 87 ? 6.117 -5.203 10.076 1.00 95.56 87 CYS A O 1
ATOM 667 N N . LEU A 1 88 ? 5.683 -7.172 9.085 1.00 92.50 88 LEU A N 1
ATOM 668 C CA . LEU A 1 88 ? 6.984 -7.790 9.404 1.00 92.50 88 LEU A CA 1
ATOM 669 C C . LEU A 1 88 ? 8.138 -7.285 8.528 1.00 92.50 88 LEU A C 1
ATOM 671 O O . LEU A 1 88 ? 9.301 -7.534 8.837 1.00 92.50 88 LEU A O 1
ATOM 675 N N . ASN A 1 89 ? 7.825 -6.586 7.436 1.00 90.69 89 ASN A N 1
ATOM 676 C CA . ASN A 1 89 ? 8.806 -5.962 6.554 1.00 90.69 89 ASN A CA 1
ATOM 677 C C . ASN A 1 89 ? 8.587 -4.439 6.520 1.00 90.69 89 ASN A C 1
ATOM 679 O O . ASN A 1 89 ? 8.131 -3.910 5.502 1.00 90.69 89 ASN A O 1
ATOM 683 N N . PRO A 1 90 ? 8.812 -3.722 7.639 1.00 90.31 90 PRO A N 1
ATOM 684 C CA . PRO A 1 90 ? 8.677 -2.275 7.656 1.00 90.31 90 PRO A CA 1
ATOM 685 C C . PRO A 1 90 ? 9.766 -1.669 6.768 1.00 90.31 90 PRO A C 1
ATOM 687 O O . PRO A 1 90 ? 10.961 -1.826 7.021 1.00 90.31 90 PRO A O 1
ATOM 690 N N . LEU A 1 91 ? 9.346 -0.977 5.713 1.00 88.56 91 LEU A N 1
ATOM 691 C CA . LEU A 1 91 ? 10.232 -0.225 4.835 1.00 88.56 91 LEU A CA 1
ATOM 692 C C . LEU A 1 91 ? 9.936 1.256 5.009 1.00 88.56 91 LEU A C 1
ATOM 694 O O . LEU A 1 91 ? 8.780 1.671 4.988 1.00 88.56 91 LEU A O 1
ATOM 698 N N . ASN A 1 92 ? 10.980 2.063 5.164 1.00 86.19 92 ASN A N 1
ATOM 699 C CA . ASN A 1 92 ? 10.812 3.506 5.175 1.00 86.19 92 ASN A CA 1
ATOM 700 C C . ASN A 1 92 ? 10.697 3.995 3.728 1.00 86.19 92 ASN A C 1
ATOM 702 O O . ASN A 1 92 ? 11.668 3.934 2.973 1.00 86.19 92 ASN A O 1
ATOM 706 N N . PHE A 1 93 ? 9.507 4.440 3.331 1.00 85.94 93 PHE A N 1
ATOM 707 C CA . PHE A 1 93 ? 9.273 4.982 2.001 1.00 85.94 93 PHE A CA 1
ATOM 708 C C . PHE A 1 93 ? 8.333 6.180 2.020 1.00 85.94 93 PHE A C 1
ATOM 710 O O . PHE A 1 93 ? 7.495 6.340 2.907 1.00 85.94 93 PHE A O 1
ATOM 717 N N . GLN A 1 94 ? 8.473 7.027 1.001 1.00 85.44 94 GLN A N 1
ATOM 718 C CA . GLN A 1 94 ? 7.592 8.167 0.799 1.00 85.44 94 GLN A CA 1
ATOM 719 C C . GLN A 1 94 ? 6.379 7.729 -0.018 1.00 85.44 94 GLN A C 1
ATOM 721 O O . GLN A 1 94 ? 6.498 7.377 -1.190 1.00 85.44 94 GLN A O 1
ATOM 726 N N . MET A 1 95 ? 5.197 7.783 0.593 1.00 87.62 95 MET A N 1
ATOM 727 C CA . MET A 1 95 ? 3.945 7.396 -0.061 1.00 87.62 95 MET A CA 1
ATOM 728 C C . MET A 1 95 ? 3.672 8.223 -1.323 1.00 87.62 95 MET A C 1
ATOM 730 O O . MET A 1 95 ? 3.297 7.667 -2.349 1.00 87.62 95 MET A O 1
ATOM 734 N N . SER A 1 96 ? 3.959 9.527 -1.289 1.00 84.94 96 SER A N 1
ATOM 735 C CA . SER A 1 96 ? 3.823 10.427 -2.443 1.00 84.94 96 SER A CA 1
ATOM 736 C C . SER A 1 96 ? 4.672 10.011 -3.649 1.00 84.94 96 SER A C 1
ATOM 738 O O . SER A 1 96 ? 4.266 10.250 -4.785 1.00 84.94 96 SER A O 1
ATOM 740 N N . 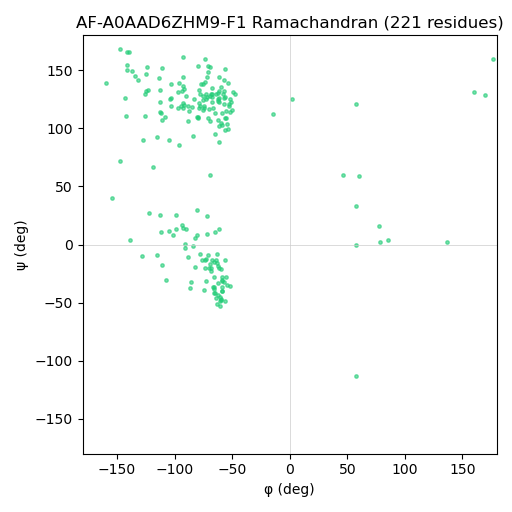ALA A 1 97 ? 5.825 9.375 -3.420 1.00 83.88 97 ALA A N 1
ATOM 741 C CA . ALA A 1 97 ? 6.659 8.834 -4.487 1.00 83.88 97 ALA A CA 1
ATOM 742 C C . ALA A 1 97 ? 6.054 7.549 -5.075 1.00 83.88 97 ALA A C 1
ATOM 744 O O . ALA A 1 97 ? 6.055 7.385 -6.288 1.00 83.88 97 ALA A O 1
ATOM 745 N N . ALA A 1 98 ? 5.481 6.677 -4.238 1.00 84.81 98 ALA A N 1
ATOM 746 C CA . ALA A 1 98 ? 4.795 5.456 -4.677 1.00 84.81 98 ALA A CA 1
ATOM 747 C C . ALA A 1 98 ? 3.457 5.723 -5.396 1.00 84.81 98 ALA A C 1
ATOM 749 O O . ALA A 1 98 ? 2.973 4.879 -6.139 1.00 84.81 98 ALA A O 1
ATOM 750 N N . MET A 1 99 ? 2.852 6.901 -5.212 1.00 88.69 99 MET A N 1
ATOM 751 C CA . MET A 1 99 ? 1.622 7.287 -5.918 1.00 88.69 99 MET A CA 1
ATOM 752 C C . MET A 1 99 ? 1.824 7.517 -7.421 1.00 88.69 99 MET A C 1
ATOM 754 O O . MET A 1 99 ? 0.858 7.469 -8.180 1.00 88.69 99 MET A O 1
ATOM 758 N N . LYS A 1 100 ? 3.053 7.814 -7.861 1.00 87.75 100 LYS A N 1
ATOM 759 C CA . LYS A 1 100 ? 3.354 8.175 -9.249 1.00 87.75 100 LYS A CA 1
ATOM 760 C C . LYS A 1 100 ? 4.182 7.074 -9.899 1.00 87.75 100 LYS A C 1
ATOM 762 O O . LYS A 1 100 ? 5.349 6.900 -9.555 1.00 87.75 100 LYS A O 1
ATOM 767 N N . SER A 1 101 ? 3.598 6.384 -10.878 1.00 89.00 101 SER A N 1
ATOM 768 C CA . SER A 1 101 ? 4.382 5.493 -11.733 1.00 89.00 101 SER A CA 1
ATOM 769 C C . SER A 1 101 ? 5.343 6.320 -12.594 1.00 89.00 101 SER A C 1
ATOM 771 O O . SER A 1 101 ? 4.981 7.364 -13.139 1.00 89.00 101 SER A O 1
ATOM 773 N N . SER A 1 102 ? 6.592 5.880 -12.671 1.00 88.12 102 SER A N 1
ATOM 774 C CA . SER A 1 102 ? 7.642 6.458 -13.507 1.00 88.12 102 SER A CA 1
ATOM 775 C C . SER A 1 102 ? 8.589 5.357 -13.969 1.00 88.12 102 SER A C 1
ATOM 777 O O . SER A 1 102 ? 8.589 4.262 -13.417 1.00 88.12 102 SER A O 1
ATOM 779 N N . GLU A 1 103 ? 9.465 5.651 -14.925 1.00 86.88 103 GLU A N 1
ATOM 780 C CA . GLU A 1 103 ? 10.453 4.682 -15.423 1.00 86.88 103 GLU A CA 1
ATOM 781 C C . GLU A 1 103 ? 11.331 4.081 -14.305 1.00 86.88 103 GLU A C 1
ATOM 783 O O . GLU A 1 103 ? 11.665 2.900 -14.324 1.00 86.88 103 GLU A O 1
ATOM 788 N N . LYS A 1 104 ? 11.663 4.875 -13.278 1.00 82.19 104 LYS A N 1
ATOM 789 C CA . LYS A 1 104 ? 12.481 4.435 -12.129 1.00 82.19 104 LYS A CA 1
ATOM 790 C C . LYS A 1 104 ? 11.662 3.823 -10.988 1.00 82.19 104 LYS A C 1
ATOM 792 O O . LYS A 1 104 ? 12.235 3.287 -10.043 1.00 82.19 104 LYS A O 1
ATOM 797 N N . SER A 1 105 ? 10.342 3.954 -11.049 1.00 84.31 105 SER A N 1
ATOM 798 C CA . SER A 1 105 ? 9.383 3.537 -10.027 1.00 84.31 105 SER A CA 1
ATOM 799 C C . SER A 1 105 ? 8.095 3.107 -10.733 1.00 84.31 105 SER A C 1
ATOM 801 O O . SER A 1 105 ? 7.116 3.854 -10.722 1.00 84.31 105 SER A O 1
ATOM 803 N N . PRO A 1 106 ? 8.092 1.952 -11.416 1.00 86.50 106 PRO A N 1
ATOM 804 C CA . PRO A 1 106 ? 7.001 1.583 -12.319 1.00 86.50 106 PRO A CA 1
ATOM 805 C C . PRO A 1 106 ? 5.716 1.189 -11.578 1.00 86.50 106 PRO A C 1
ATOM 807 O O . PRO A 1 106 ? 4.648 1.115 -12.183 1.00 86.50 106 PRO A O 1
ATOM 810 N N . CYS A 1 107 ? 5.788 0.974 -10.264 1.00 90.50 107 CYS A N 1
ATOM 811 C CA . CYS A 1 107 ? 4.650 0.596 -9.445 1.00 90.50 107 CYS A CA 1
ATOM 812 C C . CYS A 1 107 ? 3.926 1.826 -8.892 1.00 90.50 107 CYS A C 1
ATOM 814 O O . CYS A 1 107 ? 4.542 2.678 -8.256 1.00 90.50 107 CYS A O 1
ATOM 816 N N . SER A 1 108 ? 2.608 1.887 -9.093 1.00 91.88 108 SER A N 1
ATOM 817 C CA . SER A 1 108 ? 1.729 2.870 -8.450 1.00 91.88 108 SER A CA 1
ATOM 818 C C . SER A 1 108 ? 1.007 2.300 -7.225 1.00 91.88 108 SER A C 1
ATOM 820 O O . SER A 1 108 ? 0.026 2.887 -6.766 1.00 91.88 108 SER A O 1
ATOM 822 N N . ASN A 1 109 ? 1.429 1.135 -6.716 1.00 94.69 109 ASN A N 1
ATOM 823 C CA . ASN A 1 109 ? 0.802 0.518 -5.554 1.00 94.69 109 ASN A CA 1
ATOM 824 C C . ASN A 1 109 ? 1.223 1.248 -4.275 1.00 94.69 109 ASN A C 1
ATOM 826 O O . ASN A 1 109 ? 2.394 1.237 -3.899 1.00 94.69 109 ASN A O 1
ATOM 830 N N . HIS A 1 110 ? 0.269 1.867 -3.590 1.00 94.56 110 HIS A N 1
ATOM 831 C CA . HIS A 1 110 ? 0.523 2.643 -2.378 1.00 94.56 110 HIS A CA 1
ATOM 832 C C . HIS A 1 110 ? -0.588 2.439 -1.348 1.00 94.56 110 HIS A C 1
ATOM 834 O O . HIS A 1 110 ? -1.652 1.905 -1.660 1.00 94.56 110 HIS A O 1
ATOM 840 N N . LEU A 1 111 ? -0.333 2.841 -0.103 1.00 95.62 111 LEU A N 1
ATOM 841 C CA . LEU A 1 111 ? -1.342 2.798 0.951 1.00 95.62 111 LEU A CA 1
ATOM 842 C C . LEU A 1 111 ? -2.351 3.935 0.773 1.00 95.62 111 LEU A C 1
ATOM 844 O O . LEU A 1 111 ? -1.972 5.077 0.521 1.00 95.62 111 LEU A O 1
ATOM 848 N N . ILE A 1 112 ? -3.626 3.628 0.969 1.00 94.75 112 ILE A N 1
ATOM 849 C CA . ILE A 1 112 ? -4.726 4.589 1.005 1.00 94.75 112 ILE A CA 1
ATOM 850 C C . ILE A 1 112 ? -5.671 4.241 2.154 1.00 94.75 112 ILE A C 1
ATOM 852 O O . ILE A 1 112 ? -5.824 3.076 2.517 1.00 94.75 112 ILE A O 1
ATOM 856 N N . GLU A 1 113 ? -6.315 5.253 2.729 1.00 94.69 113 GLU A N 1
ATOM 857 C CA . GLU A 1 113 ? -7.500 5.016 3.557 1.00 94.69 113 GLU A CA 1
ATOM 858 C C . GLU A 1 113 ? -8.658 4.607 2.655 1.00 94.69 113 GLU A C 1
ATOM 860 O O . GLU A 1 113 ? -8.796 5.132 1.547 1.00 94.69 113 GLU A O 1
ATOM 865 N N . CYS A 1 114 ? -9.511 3.706 3.139 1.00 94.19 114 CYS A N 1
ATOM 866 C CA . CYS A 1 114 ? -10.752 3.410 2.447 1.00 94.19 114 CYS A CA 1
ATOM 867 C C . CYS A 1 114 ? -11.573 4.706 2.266 1.00 94.19 114 CYS A C 1
ATOM 869 O O . CYS A 1 114 ? -11.873 5.377 3.259 1.00 94.19 114 CYS A O 1
ATOM 871 N N . PRO A 1 115 ? -11.994 5.048 1.032 1.00 91.31 115 PRO A N 1
ATOM 872 C CA . PRO A 1 115 ? -12.767 6.265 0.781 1.00 91.31 115 PRO A CA 1
ATOM 873 C C . PRO A 1 115 ? -14.127 6.327 1.495 1.00 91.31 115 PRO A C 1
ATOM 875 O O . PRO A 1 115 ? -14.639 7.423 1.705 1.00 91.31 115 PRO A O 1
ATOM 878 N N . LEU A 1 116 ? -14.693 5.188 1.920 1.00 89.38 116 LEU A N 1
ATOM 879 C CA . LEU A 1 116 ? -15.903 5.149 2.758 1.00 89.38 116 LEU A CA 1
ATOM 880 C C . LEU A 1 116 ? -15.620 5.354 4.253 1.00 89.38 116 LEU A C 1
ATOM 882 O O . LEU A 1 116 ? -16.524 5.214 5.071 1.00 89.38 116 LEU A O 1
ATOM 886 N N . GLN A 1 117 ? -14.373 5.655 4.622 1.00 88.62 117 GLN A N 1
ATOM 887 C CA . GLN A 1 117 ? -13.958 5.973 5.989 1.00 88.62 117 GLN A CA 1
ATOM 888 C C . GLN A 1 117 ? -14.267 4.863 7.008 1.00 88.62 117 GLN A C 1
ATOM 890 O O . GLN A 1 117 ? -14.478 5.131 8.187 1.00 88.62 117 GLN A O 1
ATOM 895 N N . CYS A 1 118 ? -14.214 3.592 6.593 1.00 93.06 118 CYS A N 1
ATOM 896 C CA . CYS A 1 118 ? -14.389 2.436 7.485 1.00 93.06 118 CYS A CA 1
ATOM 897 C C . CYS A 1 118 ? -13.195 2.185 8.433 1.00 93.06 118 CYS A C 1
ATOM 899 O O . CYS A 1 118 ? -13.128 1.148 9.087 1.00 93.06 118 CYS A O 1
ATOM 901 N N . GLY A 1 119 ? -12.229 3.109 8.485 1.00 92.56 119 GLY A N 1
ATOM 902 C CA . GLY A 1 119 ? -11.047 3.033 9.348 1.00 92.56 119 GLY A CA 1
ATOM 903 C C . GLY A 1 119 ? -9.933 2.103 8.856 1.00 92.56 119 GLY A C 1
ATOM 904 O O . GLY A 1 119 ? -8.925 1.962 9.542 1.00 92.56 119 GLY A O 1
ATOM 905 N N . VAL A 1 120 ? -10.076 1.479 7.683 1.00 95.12 120 VAL A N 1
ATOM 906 C CA . VAL A 1 120 ? -9.059 0.580 7.114 1.00 95.12 120 VAL A CA 1
ATOM 907 C C . VAL A 1 120 ? -8.092 1.345 6.209 1.00 95.12 120 VAL A C 1
ATOM 909 O O . VAL A 1 120 ? -8.515 2.105 5.335 1.00 95.12 120 VAL A O 1
ATOM 912 N N . VAL A 1 121 ? -6.792 1.096 6.388 1.00 96.38 121 VAL A N 1
ATOM 913 C CA . VAL A 1 121 ? -5.733 1.480 5.444 1.00 96.38 121 VAL A CA 1
ATOM 914 C C . VAL A 1 121 ? -5.306 0.240 4.665 1.00 96.38 121 VAL A C 1
ATOM 916 O O . VAL A 1 121 ? -4.947 -0.779 5.256 1.00 96.38 121 VAL A O 1
ATOM 919 N N . LEU A 1 122 ? -5.333 0.322 3.340 1.00 96.12 122 LEU A N 1
ATOM 920 C CA . LEU A 1 122 ? -5.054 -0.799 2.444 1.00 96.12 122 LEU A CA 1
ATOM 921 C C . LEU A 1 122 ? -4.211 -0.366 1.241 1.00 96.12 122 LEU A C 1
ATOM 923 O O . LEU A 1 122 ? -4.054 0.820 0.965 1.00 96.12 122 LEU A O 1
ATOM 927 N N . TRP A 1 123 ? -3.661 -1.340 0.522 1.00 96.94 123 TRP A N 1
ATOM 928 C CA . TRP A 1 123 ? -2.927 -1.113 -0.724 1.00 96.94 123 TRP A CA 1
ATOM 929 C C . TRP A 1 123 ? -3.889 -0.842 -1.874 1.00 96.94 123 TRP A C 1
ATOM 931 O O . TRP A 1 123 ? -4.885 -1.548 -2.001 1.00 96.94 123 TRP A O 1
ATOM 941 N N . THR A 1 124 ? -3.589 0.115 -2.750 1.00 95.69 124 THR A N 1
ATOM 942 C CA . THR A 1 124 ? -4.468 0.486 -3.873 1.00 95.69 124 THR A CA 1
ATOM 943 C C . THR A 1 124 ? -4.905 -0.691 -4.737 1.00 95.69 124 THR A C 1
ATOM 945 O O . THR A 1 124 ? -6.050 -0.722 -5.177 1.00 95.69 124 THR A O 1
ATOM 948 N N . TYR A 1 125 ? -4.042 -1.689 -4.946 1.00 95.69 125 TYR A N 1
ATOM 949 C CA . TYR A 1 125 ? -4.402 -2.878 -5.730 1.00 95.69 125 TYR A CA 1
ATOM 950 C C . TYR A 1 125 ? -5.454 -3.765 -5.045 1.00 95.69 125 TYR A C 1
ATOM 952 O O . TYR A 1 125 ? -6.171 -4.496 -5.719 1.00 95.69 125 TYR A O 1
ATOM 960 N N . ASN A 1 126 ? -5.624 -3.640 -3.728 1.00 96.38 126 ASN A N 1
ATOM 961 C CA . ASN A 1 126 ? -6.638 -4.361 -2.961 1.00 96.38 126 ASN A CA 1
ATOM 962 C C . ASN A 1 126 ? -7.965 -3.593 -2.842 1.00 96.38 126 ASN A C 1
ATOM 964 O O . ASN A 1 126 ? -8.907 -4.121 -2.256 1.00 96.38 126 ASN A O 1
ATOM 968 N N . LEU A 1 127 ? -8.069 -2.364 -3.367 1.00 93.50 127 LEU A N 1
ATOM 969 C CA . LEU A 1 127 ? -9.241 -1.503 -3.162 1.00 93.50 127 LEU A CA 1
ATOM 970 C C . LEU A 1 127 ? -10.534 -2.136 -3.679 1.00 93.50 127 LEU A C 1
ATOM 972 O O . LEU A 1 127 ? -11.525 -2.184 -2.954 1.00 93.50 127 LEU A O 1
ATOM 976 N N . THR A 1 128 ? -10.516 -2.681 -4.894 1.00 91.62 128 THR A N 1
ATOM 977 C CA . THR A 1 128 ? -11.688 -3.349 -5.476 1.00 91.62 128 THR A CA 1
ATOM 978 C C . THR A 1 128 ? -12.127 -4.549 -4.636 1.00 91.62 128 THR A C 1
ATOM 980 O O . THR A 1 128 ? -13.309 -4.695 -4.334 1.00 91.62 128 THR A O 1
ATOM 983 N N . ALA A 1 129 ? -11.178 -5.388 -4.210 1.00 92.69 129 ALA A N 1
ATOM 984 C CA . ALA A 1 129 ? -11.477 -6.555 -3.386 1.00 92.69 129 ALA A CA 1
ATOM 985 C C . ALA A 1 129 ? -12.016 -6.160 -2.002 1.00 92.69 129 ALA A C 1
ATOM 987 O O . ALA A 1 129 ? -12.997 -6.739 -1.540 1.00 92.69 129 ALA A O 1
ATOM 988 N N . HIS A 1 130 ? -11.433 -5.135 -1.372 1.00 94.50 130 HIS A N 1
ATOM 989 C CA . HIS A 1 130 ? -11.919 -4.576 -0.111 1.00 94.50 130 HIS A CA 1
ATOM 990 C C . HIS A 1 130 ? -13.382 -4.135 -0.217 1.00 94.50 130 HIS A C 1
ATOM 992 O O . HIS A 1 130 ? -14.208 -4.509 0.614 1.00 94.50 130 HIS A O 1
ATOM 998 N N . TYR A 1 131 ? -13.715 -3.380 -1.266 1.00 91.81 131 TYR A N 1
ATOM 999 C CA . TYR A 1 131 ? -15.075 -2.897 -1.488 1.00 91.81 131 TYR A CA 1
ATOM 1000 C C . TYR A 1 131 ? -16.065 -4.043 -1.647 1.00 91.81 131 TYR A C 1
ATOM 1002 O O . TYR A 1 131 ? -17.081 -4.052 -0.962 1.00 91.81 131 TYR A O 1
ATOM 1010 N N . ASN A 1 132 ? -15.742 -5.028 -2.483 1.00 89.69 132 ASN A N 1
ATOM 1011 C CA . ASN A 1 132 ? -16.623 -6.167 -2.731 1.00 89.69 132 ASN A CA 1
ATOM 1012 C C . ASN A 1 132 ? -16.880 -7.008 -1.470 1.00 89.69 132 ASN A C 1
ATOM 1014 O O . ASN A 1 132 ? -17.962 -7.569 -1.323 1.00 89.69 132 ASN A O 1
ATOM 1018 N N . SER A 1 133 ? -15.896 -7.104 -0.572 1.00 91.31 133 SER A N 1
ATOM 1019 C CA . SER A 1 133 ? -15.994 -7.933 0.633 1.00 91.31 133 SER A CA 1
ATOM 1020 C C . SER A 1 133 ? -16.644 -7.217 1.821 1.00 91.31 133 SER A C 1
ATOM 1022 O O . SER A 1 133 ? -17.369 -7.847 2.586 1.00 91.31 133 SER A O 1
ATOM 1024 N N . TYR A 1 134 ? -16.372 -5.922 2.009 1.00 91.38 134 TYR A N 1
ATOM 1025 C CA . TYR A 1 134 ? -16.721 -5.200 3.245 1.00 91.38 134 TYR A CA 1
ATOM 1026 C C . TYR A 1 134 ? -17.755 -4.096 3.054 1.00 91.38 134 TYR A C 1
ATOM 1028 O O . TYR A 1 134 ? -18.252 -3.533 4.033 1.00 91.38 134 TYR A O 1
ATOM 1036 N N . HIS A 1 135 ? -18.098 -3.766 1.813 1.00 89.44 135 HIS A N 1
ATOM 1037 C CA . HIS A 1 135 ? -19.086 -2.748 1.512 1.00 89.44 135 HIS A CA 1
ATOM 1038 C C . HIS A 1 135 ? -20.189 -3.357 0.654 1.00 89.44 135 HIS A C 1
ATOM 1040 O O . HIS A 1 135 ? -19.935 -3.998 -0.356 1.00 89.44 135 HIS A O 1
ATOM 1046 N N . ALA A 1 136 ? -21.449 -3.107 1.013 1.00 81.19 136 ALA A N 1
ATOM 1047 C CA . ALA A 1 136 ? -22.608 -3.539 0.226 1.00 81.19 136 ALA A CA 1
ATOM 1048 C C . ALA A 1 136 ? -22.775 -2.733 -1.085 1.00 81.19 136 ALA A C 1
ATOM 1050 O O . ALA A 1 136 ? -23.883 -2.577 -1.605 1.00 81.19 136 ALA A O 1
ATOM 1051 N N . LEU A 1 137 ? -21.687 -2.158 -1.603 1.00 67.38 137 LEU A N 1
ATOM 1052 C CA . LEU A 1 137 ? -21.706 -1.344 -2.803 1.00 67.38 137 LEU A CA 1
ATOM 1053 C C . LEU A 1 137 ? -21.751 -2.252 -4.027 1.00 67.38 137 LEU A C 1
ATOM 1055 O O . LEU A 1 137 ? -20.825 -3.002 -4.306 1.00 67.38 137 LEU A O 1
ATOM 1059 N N . LYS A 1 138 ? -22.837 -2.133 -4.792 1.00 56.38 138 LYS A N 1
ATOM 1060 C CA . LYS A 1 138 ? -23.047 -2.878 -6.041 1.00 56.38 138 LYS A CA 1
ATOM 1061 C C . LYS A 1 138 ? -22.147 -2.410 -7.199 1.00 56.38 138 LYS A C 1
ATOM 1063 O O . LYS A 1 138 ? -22.163 -3.045 -8.247 1.00 56.38 138 LYS A O 1
ATOM 1068 N N . SER A 1 139 ? -21.411 -1.298 -7.056 1.00 61.84 139 SER A N 1
ATOM 1069 C CA . SER A 1 139 ? -20.587 -0.724 -8.132 1.00 61.84 139 SER A CA 1
ATOM 1070 C C . SER A 1 139 ? -19.487 0.225 -7.627 1.00 61.84 139 SER A C 1
ATOM 1072 O O . SER A 1 139 ? -19.743 1.083 -6.777 1.00 61.84 139 SER A O 1
ATOM 1074 N N . LEU A 1 140 ? -18.291 0.131 -8.232 1.00 63.75 140 LEU A N 1
ATOM 1075 C CA . LEU A 1 140 ? -17.164 1.069 -8.068 1.00 63.75 140 LEU A CA 1
ATOM 1076 C C . LEU A 1 140 ? -17.485 2.485 -8.584 1.00 63.75 140 LEU A C 1
ATOM 1078 O O . LEU A 1 140 ? -16.764 3.424 -8.271 1.00 63.75 140 LEU A O 1
ATOM 1082 N N . SER A 1 141 ? -18.568 2.664 -9.347 1.00 66.56 141 SER A N 1
ATOM 1083 C CA . SER A 1 141 ? -18.994 3.976 -9.865 1.00 66.56 141 SER A CA 1
ATOM 1084 C C . SER A 1 141 ? -19.366 4.981 -8.769 1.00 66.56 141 SER A C 1
ATOM 1086 O O . SER A 1 141 ? -19.448 6.173 -9.041 1.00 66.56 141 SER A O 1
ATOM 1088 N N . ASN A 1 142 ? -19.586 4.507 -7.538 1.00 62.25 142 ASN A N 1
ATOM 1089 C CA . ASN A 1 142 ? -19.843 5.348 -6.367 1.00 62.25 142 ASN A CA 1
ATOM 1090 C C . ASN A 1 142 ? -18.561 5.717 -5.603 1.00 62.25 142 ASN A C 1
ATOM 1092 O O . ASN A 1 142 ? -18.632 6.392 -4.577 1.00 62.25 142 ASN A O 1
ATOM 1096 N N . ILE A 1 143 ? -17.395 5.261 -6.067 1.00 62.75 143 ILE A N 1
ATOM 1097 C CA . ILE A 1 143 ? -16.111 5.677 -5.511 1.00 62.75 143 ILE A CA 1
ATOM 1098 C C . ILE A 1 143 ? -15.801 7.068 -6.067 1.00 62.75 143 ILE A C 1
ATOM 1100 O O . ILE A 1 143 ? -15.862 7.257 -7.284 1.00 62.75 143 ILE A O 1
ATOM 1104 N N . PRO A 1 144 ? -15.455 8.049 -5.215 1.00 57.62 144 PRO A N 1
ATOM 1105 C CA . PRO A 1 144 ? -14.981 9.342 -5.687 1.00 57.62 144 PRO A CA 1
ATOM 1106 C C . PRO A 1 144 ? -13.872 9.141 -6.727 1.00 57.62 144 PRO A C 1
ATOM 1108 O O . PRO A 1 144 ? -12.919 8.407 -6.461 1.00 57.62 144 PRO A O 1
ATOM 1111 N N . ALA A 1 145 ? -13.962 9.815 -7.881 1.00 57.81 145 ALA A N 1
ATOM 1112 C CA . ALA A 1 145 ? -13.023 9.725 -9.016 1.00 57.81 145 ALA A CA 1
ATOM 1113 C C . ALA A 1 145 ? -11.566 10.149 -8.696 1.00 57.81 145 ALA A C 1
ATOM 1115 O O . ALA A 1 145 ? -10.752 10.375 -9.585 1.00 57.81 145 ALA A O 1
ATOM 1116 N N . VAL A 1 146 ? -11.234 10.276 -7.414 1.00 54.91 146 VAL A N 1
ATOM 1117 C CA . VAL A 1 146 ? -9.940 10.670 -6.860 1.00 54.91 146 VAL A CA 1
ATOM 1118 C C . VAL A 1 146 ? -8.875 9.589 -7.079 1.00 54.91 146 VAL A C 1
ATOM 1120 O O . VAL A 1 146 ? -7.685 9.884 -7.001 1.00 54.91 146 VAL A O 1
ATOM 1123 N N . TYR A 1 147 ? -9.272 8.352 -7.394 1.00 54.84 147 TYR A N 1
ATOM 1124 C CA . TYR A 1 147 ? -8.342 7.245 -7.593 1.00 54.84 147 TYR A CA 1
ATOM 1125 C C . TYR A 1 147 ? -8.352 6.800 -9.055 1.00 54.84 147 TYR A C 1
ATOM 1127 O O . TYR A 1 147 ? -9.415 6.425 -9.554 1.00 54.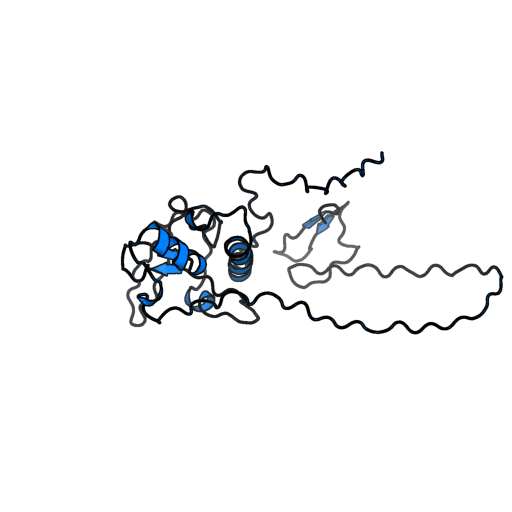84 147 TYR A O 1
ATOM 1135 N N . PRO A 1 148 ? -7.198 6.812 -9.752 1.00 47.41 148 PRO A N 1
ATOM 1136 C CA . PRO A 1 148 ? -7.113 6.210 -11.069 1.00 47.41 148 PRO A CA 1
ATOM 1137 C C . PRO A 1 148 ? -7.399 4.719 -10.901 1.00 47.41 148 PRO A C 1
ATOM 1139 O O . PRO A 1 148 ? -6.592 3.972 -10.348 1.00 47.41 148 PRO A O 1
ATOM 1142 N N . THR A 1 149 ? -8.574 4.281 -11.347 1.00 46.53 149 THR A N 1
ATOM 1143 C CA . THR A 1 149 ? -8.819 2.869 -11.610 1.00 46.53 149 THR A CA 1
ATOM 1144 C C . THR A 1 149 ? -7.792 2.480 -12.657 1.00 46.53 149 THR A C 1
ATOM 1146 O O . THR A 1 149 ? -7.903 2.917 -13.803 1.00 46.53 149 THR A O 1
ATOM 1149 N N . SER A 1 150 ? -6.740 1.762 -12.255 1.00 45.06 150 SER A N 1
ATOM 1150 C CA . SER A 1 150 ? -5.766 1.255 -13.216 1.00 45.06 150 SER A CA 1
ATOM 1151 C C . SER A 1 150 ? -6.567 0.504 -14.281 1.00 45.06 150 SER A C 1
ATOM 1153 O O . SER A 1 150 ? -7.354 -0.374 -13.905 1.00 45.06 150 SER A O 1
ATOM 1155 N N . PRO A 1 151 ? -6.490 0.887 -15.567 1.00 42.06 151 PRO A N 1
ATOM 1156 C CA . PRO A 1 151 ? -7.208 0.157 -16.593 1.00 42.06 151 PRO A CA 1
ATOM 1157 C C . PRO A 1 151 ? -6.743 -1.294 -16.512 1.00 42.06 151 PRO A C 1
ATOM 1159 O O . PRO A 1 151 ? -5.542 -1.555 -16.396 1.00 42.06 151 PRO A O 1
ATOM 1162 N N . ALA A 1 152 ? -7.694 -2.232 -16.514 1.00 41.44 152 ALA A N 1
ATOM 1163 C CA . ALA A 1 152 ? -7.368 -3.644 -16.642 1.00 41.44 152 ALA A CA 1
ATOM 1164 C C . ALA A 1 152 ? -6.373 -3.781 -17.808 1.00 41.44 152 ALA A C 1
ATOM 1166 O O . ALA A 1 152 ? -6.629 -3.184 -18.863 1.00 41.44 152 ALA A O 1
ATOM 1167 N N . PRO A 1 153 ? -5.227 -4.470 -17.629 1.00 41.88 153 PRO A N 1
ATOM 1168 C CA . PRO A 1 153 ? -4.280 -4.647 -18.716 1.00 41.88 153 PRO A CA 1
ATOM 1169 C C . PRO A 1 153 ? -5.058 -5.222 -19.893 1.00 41.88 153 PRO A C 1
ATOM 1171 O O . PRO A 1 153 ? -5.714 -6.259 -19.772 1.00 41.88 153 PRO A O 1
ATOM 1174 N N . SER A 1 154 ? -5.076 -4.475 -20.997 1.00 38.44 154 SER A N 1
ATOM 1175 C CA . SER A 1 154 ? -5.745 -4.922 -22.211 1.00 38.44 154 SER A CA 1
ATOM 1176 C C . SER A 1 154 ? -5.191 -6.303 -22.566 1.00 38.44 154 SER A C 1
ATOM 1178 O O . SER A 1 154 ? -3.982 -6.508 -22.408 1.00 38.44 154 SER A O 1
ATOM 1180 N N . PRO A 1 155 ? -6.036 -7.257 -22.998 1.00 39.22 155 PRO A N 1
ATOM 1181 C CA . PRO A 1 155 ? -5.554 -8.567 -23.404 1.00 39.22 155 PRO A CA 1
ATOM 1182 C C . PRO A 1 155 ? -4.442 -8.360 -24.427 1.00 39.22 155 PRO A C 1
ATOM 1184 O O . PRO A 1 155 ? -4.626 -7.629 -25.401 1.00 39.22 155 PRO A O 1
ATOM 1187 N N . ILE A 1 156 ? -3.275 -8.941 -24.144 1.00 47.19 156 ILE A N 1
ATOM 1188 C CA . ILE A 1 156 ? -2.103 -8.897 -25.016 1.00 47.19 156 ILE A CA 1
ATOM 1189 C C . ILE A 1 156 ? -2.566 -9.416 -26.378 1.00 47.19 156 ILE A C 1
ATOM 1191 O O . ILE A 1 156 ? -2.830 -10.605 -26.549 1.00 47.19 156 ILE A O 1
ATOM 1195 N N . GLY A 1 157 ? -2.758 -8.496 -27.324 1.00 38.00 157 GLY A N 1
ATOM 1196 C CA . GLY A 1 157 ? -3.113 -8.827 -28.690 1.00 38.00 157 GLY A CA 1
ATOM 1197 C C . GLY A 1 157 ? -1.951 -9.593 -29.297 1.00 38.00 157 GLY A C 1
ATOM 1198 O O . GLY A 1 157 ? -0.864 -9.044 -29.461 1.00 38.00 157 GLY A O 1
ATOM 1199 N N . ASN A 1 158 ? -2.172 -10.869 -29.600 1.00 45.31 158 ASN A N 1
ATOM 1200 C CA . ASN A 1 158 ? -1.247 -11.661 -30.394 1.00 45.31 158 ASN A CA 1
ATOM 1201 C C . ASN A 1 158 ? -1.138 -11.009 -31.781 1.00 45.31 158 ASN A C 1
ATOM 1203 O O . ASN A 1 158 ? -2.050 -11.147 -32.595 1.00 45.31 158 ASN A O 1
ATOM 1207 N N . SER A 1 159 ? -0.052 -10.277 -32.032 1.00 38.81 159 SER A N 1
ATOM 1208 C CA . SER A 1 159 ? 0.267 -9.745 -33.360 1.00 38.81 159 SER A CA 1
ATOM 1209 C C . SER A 1 159 ? 0.872 -10.868 -34.210 1.00 38.81 159 SER A C 1
ATOM 1211 O O . SER A 1 159 ? 1.881 -11.446 -33.794 1.00 38.81 159 SER A O 1
ATOM 1213 N N . PRO A 1 160 ? 0.287 -11.221 -35.368 1.00 52.69 160 PRO A N 1
ATOM 1214 C CA . PRO A 1 160 ? 0.804 -12.267 -36.230 1.00 52.69 160 PRO A CA 1
ATOM 1215 C C . PRO A 1 160 ? 1.658 -11.641 -37.337 1.00 52.69 160 PRO A C 1
ATOM 1217 O O . PRO A 1 160 ? 1.170 -11.422 -38.439 1.00 52.69 160 PRO A O 1
ATOM 1220 N N . ASP A 1 161 ? 2.938 -11.393 -37.068 1.00 44.28 161 ASP A N 1
ATOM 1221 C CA . ASP A 1 161 ? 3.897 -11.071 -38.130 1.00 44.28 161 ASP A CA 1
ATOM 1222 C C . ASP A 1 161 ? 4.792 -12.281 -38.399 1.00 44.28 161 ASP A C 1
ATOM 1224 O O . ASP A 1 161 ? 5.842 -12.496 -37.792 1.00 44.28 161 ASP A O 1
ATOM 1228 N N . ALA A 1 162 ? 4.315 -13.106 -39.331 1.00 44.16 162 ALA A N 1
ATOM 1229 C CA . ALA A 1 162 ? 5.098 -14.120 -40.010 1.00 44.16 162 ALA A CA 1
ATOM 1230 C C . ALA A 1 162 ? 6.074 -13.429 -40.975 1.00 44.16 162 ALA A C 1
ATOM 1232 O O . ALA A 1 162 ? 5.671 -12.907 -42.013 1.00 44.16 162 ALA A O 1
ATOM 1233 N N . VAL A 1 163 ? 7.368 -13.447 -40.649 1.00 47.00 163 VA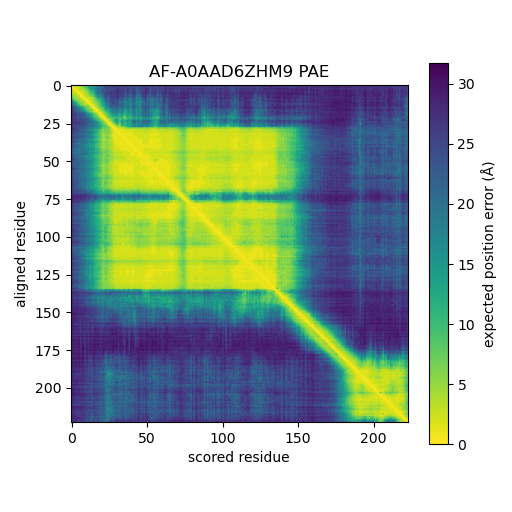L A N 1
ATOM 1234 C CA . VAL A 1 163 ? 8.424 -13.053 -41.589 1.00 47.00 163 VAL A CA 1
ATOM 1235 C C . VAL A 1 163 ? 8.928 -14.293 -42.319 1.00 47.00 163 VAL A C 1
ATOM 1237 O O . VAL A 1 163 ? 9.366 -15.272 -41.715 1.00 47.00 163 VAL A O 1
ATOM 1240 N N . ALA A 1 164 ? 8.816 -14.224 -43.643 1.00 40.16 164 ALA A N 1
ATOM 1241 C CA . ALA A 1 164 ? 9.150 -15.256 -44.607 1.00 40.16 164 ALA A CA 1
ATOM 1242 C C . ALA A 1 164 ? 10.627 -15.683 -44.554 1.00 40.16 164 ALA A C 1
ATOM 1244 O O . ALA A 1 164 ? 11.546 -14.862 -44.529 1.00 40.16 164 ALA A O 1
ATOM 1245 N N . VAL A 1 165 ? 10.832 -16.998 -44.605 1.00 39.50 165 VAL A N 1
ATOM 1246 C CA . VAL A 1 165 ? 12.127 -17.661 -44.771 1.00 39.50 165 VAL A CA 1
ATOM 1247 C C . VAL A 1 165 ? 12.442 -17.732 -46.265 1.00 39.50 165 VAL A C 1
ATOM 1249 O O . VAL A 1 165 ? 11.728 -18.398 -47.008 1.00 39.50 165 VAL A O 1
ATOM 1252 N N . ASN A 1 166 ? 13.529 -17.092 -46.696 1.00 45.84 166 ASN A N 1
ATOM 1253 C CA . ASN A 1 166 ? 14.146 -17.352 -47.996 1.00 45.84 166 ASN A CA 1
ATOM 1254 C C . ASN A 1 166 ? 15.398 -18.212 -47.797 1.00 45.84 166 ASN A C 1
ATOM 1256 O O . ASN A 1 166 ? 16.348 -17.805 -47.128 1.00 45.84 166 ASN A O 1
ATOM 1260 N N . SER A 1 167 ? 15.392 -19.403 -48.394 1.00 46.19 167 SER A N 1
ATOM 1261 C CA . SER A 1 167 ? 16.583 -20.229 -48.606 1.00 46.19 167 SER A CA 1
ATOM 1262 C C . SER A 1 167 ? 17.373 -19.732 -49.819 1.00 46.19 167 SER A C 1
ATOM 1264 O O . SER A 1 167 ? 16.787 -19.224 -50.775 1.00 46.19 167 SER A O 1
ATOM 1266 N N . PRO A 1 168 ? 18.689 -19.982 -49.841 1.00 50.56 168 PRO A N 1
ATOM 1267 C CA . PRO A 1 168 ? 19.224 -20.680 -51.005 1.00 50.56 168 PRO A CA 1
ATOM 1268 C C . PRO A 1 168 ? 20.190 -21.812 -50.631 1.00 50.56 168 PRO A C 1
ATOM 1270 O O . PRO A 1 168 ? 20.962 -21.735 -49.677 1.00 50.56 168 PRO A O 1
ATOM 1273 N N . ALA A 1 169 ? 20.136 -22.872 -51.435 1.00 44.62 169 ALA A N 1
ATOM 1274 C CA . ALA A 1 169 ? 21.113 -23.951 -51.472 1.00 44.62 169 ALA A CA 1
ATOM 1275 C C . ALA A 1 169 ? 22.438 -23.470 -52.089 1.00 44.62 169 ALA A C 1
ATOM 1277 O O . ALA A 1 169 ? 22.408 -22.590 -52.950 1.00 44.62 169 ALA A O 1
ATOM 1278 N N . THR A 1 170 ? 23.568 -24.097 -51.724 1.00 35.53 170 THR A N 1
ATOM 1279 C CA . THR A 1 170 ? 24.510 -24.773 -52.656 1.00 35.53 170 THR A CA 1
ATOM 1280 C C . THR A 1 170 ? 25.835 -25.179 -51.968 1.00 35.53 170 THR A C 1
ATOM 1282 O O . THR A 1 170 ? 26.491 -24.370 -51.323 1.00 35.53 170 THR A O 1
ATOM 1285 N N . SER A 1 171 ? 26.177 -26.463 -52.162 1.00 48.66 171 SER A N 1
ATOM 1286 C CA . SER A 1 171 ? 27.487 -27.158 -52.185 1.00 48.66 171 SER A CA 1
ATOM 1287 C C . SER A 1 171 ? 28.478 -27.134 -51.004 1.00 48.66 171 SER A C 1
ATOM 1289 O O . SER A 1 171 ? 29.082 -26.121 -50.663 1.00 48.66 171 SER A O 1
ATOM 1291 N N . THR A 1 172 ? 28.763 -28.352 -50.533 1.00 42.50 172 THR A N 1
ATOM 1292 C CA . THR A 1 172 ? 30.015 -28.869 -49.943 1.00 42.50 172 THR A CA 1
ATOM 1293 C C . THR A 1 172 ? 31.230 -28.693 -50.878 1.00 42.50 172 THR A C 1
ATOM 1295 O O . THR A 1 172 ? 31.049 -28.701 -52.097 1.00 42.50 172 THR A O 1
ATOM 1298 N N . PRO A 1 173 ? 32.465 -28.553 -50.338 1.00 54.12 173 PRO A N 1
ATOM 1299 C CA . PRO A 1 173 ? 33.291 -29.742 -50.075 1.00 54.12 173 PRO A CA 1
ATOM 1300 C C . PRO A 1 173 ? 34.123 -29.728 -48.770 1.00 54.12 173 PRO A C 1
ATOM 1302 O O . PRO A 1 173 ? 34.525 -28.699 -48.238 1.00 54.12 173 PRO A O 1
ATOM 1305 N N . GLU A 1 174 ? 34.320 -30.948 -48.270 1.00 49.34 174 GLU A N 1
ATOM 1306 C CA . GLU A 1 174 ? 35.522 -31.555 -47.673 1.00 49.34 174 GLU A CA 1
ATOM 1307 C C . GLU A 1 174 ? 36.803 -30.694 -47.523 1.00 49.34 174 GLU A C 1
ATOM 1309 O O . GLU A 1 174 ? 37.317 -30.171 -48.505 1.00 49.34 174 GLU A O 1
ATOM 1314 N N . LEU A 1 175 ? 37.355 -30.600 -46.301 1.00 42.56 175 LEU A N 1
ATOM 1315 C CA . LEU A 1 175 ? 38.653 -31.169 -45.868 1.00 42.56 175 LEU A CA 1
ATOM 1316 C C . LEU A 1 175 ? 39.178 -30.461 -44.593 1.00 42.56 175 LEU A C 1
ATOM 1318 O O . LEU A 1 175 ? 39.230 -29.240 -44.471 1.00 42.56 175 LEU A O 1
ATOM 1322 N N . SER A 1 176 ? 39.572 -31.297 -43.641 1.00 55.00 176 SER A N 1
ATOM 1323 C CA . SER A 1 176 ? 40.378 -31.124 -42.428 1.00 55.00 176 SER A CA 1
ATOM 1324 C C . SER A 1 176 ? 41.210 -29.833 -42.278 1.00 55.00 176 SER A C 1
ATOM 1326 O O . SER A 1 176 ? 42.257 -29.681 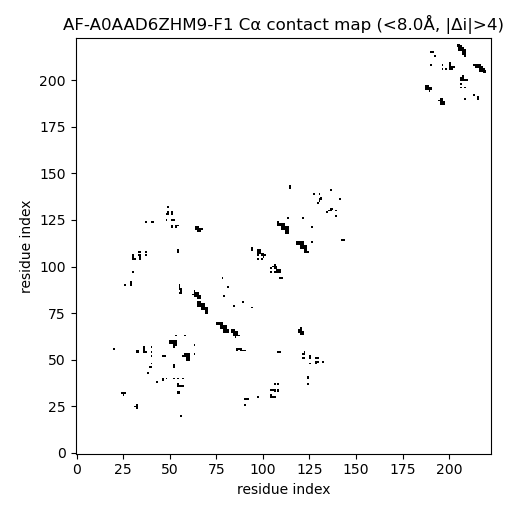-42.902 1.00 55.00 176 SER A O 1
ATOM 1328 N N . ALA A 1 177 ? 40.843 -28.977 -41.315 1.00 47.12 177 ALA A N 1
ATOM 1329 C CA . ALA A 1 177 ? 41.737 -27.962 -40.749 1.00 47.12 177 ALA A CA 1
ATOM 1330 C C . ALA A 1 177 ? 41.489 -27.785 -39.238 1.00 47.12 177 ALA A C 1
ATOM 1332 O O . ALA A 1 177 ? 40.363 -27.559 -38.787 1.00 47.12 177 ALA A O 1
ATOM 1333 N N . LEU A 1 178 ? 42.563 -27.904 -38.452 1.00 54.56 178 LEU A N 1
ATOM 1334 C CA . LEU A 1 178 ? 42.612 -27.666 -37.008 1.00 54.56 178 LEU A CA 1
ATOM 1335 C C . LEU A 1 178 ? 42.103 -26.253 -36.691 1.00 54.56 178 LEU A C 1
ATOM 1337 O O . LEU A 1 178 ? 42.763 -25.258 -36.986 1.00 54.56 178 LEU A O 1
ATOM 1341 N N . ARG A 1 179 ? 40.915 -26.159 -36.082 1.00 50.66 179 ARG A N 1
ATOM 1342 C CA . ARG A 1 179 ? 40.336 -24.879 -35.658 1.00 50.66 179 ARG A CA 1
ATOM 1343 C C . ARG A 1 179 ? 41.174 -24.280 -34.516 1.00 50.66 179 ARG A C 1
ATOM 1345 O O . ARG A 1 179 ? 41.350 -24.950 -33.495 1.00 50.66 179 ARG A O 1
ATOM 1352 N N . PRO A 1 180 ? 41.643 -23.025 -34.616 1.00 51.75 180 PRO A N 1
ATOM 1353 C CA . PRO A 1 180 ? 42.251 -22.338 -33.486 1.00 51.75 180 PRO A CA 1
ATOM 1354 C C . PRO A 1 180 ? 41.225 -22.196 -32.353 1.00 51.75 180 PRO A C 1
ATOM 1356 O O . PRO A 1 180 ? 40.086 -21.786 -32.576 1.00 51.75 180 PRO A O 1
ATOM 1359 N N . ARG A 1 181 ? 41.630 -22.551 -31.124 1.00 55.94 181 ARG A N 1
ATOM 1360 C CA . ARG A 1 181 ? 40.852 -22.359 -29.889 1.00 55.94 181 ARG A CA 1
ATOM 1361 C C . ARG A 1 181 ? 40.434 -20.888 -29.784 1.00 55.94 181 ARG A C 1
ATOM 1363 O O . ARG A 1 181 ? 41.210 -20.042 -29.345 1.00 55.94 181 ARG A O 1
ATOM 1370 N N . THR A 1 182 ? 39.195 -20.577 -30.152 1.00 55.66 182 THR A N 1
ATOM 1371 C CA . THR A 1 182 ? 38.563 -19.294 -29.841 1.00 55.66 182 THR A CA 1
ATOM 1372 C C . THR A 1 182 ? 38.542 -19.134 -28.326 1.00 55.66 182 THR A C 1
ATOM 1374 O O . THR A 1 182 ? 37.876 -19.898 -27.624 1.00 55.66 182 THR A O 1
ATOM 1377 N N . LYS A 1 183 ? 39.306 -18.161 -27.814 1.00 65.12 183 LYS A N 1
ATOM 1378 C CA . LYS A 1 183 ? 39.291 -17.768 -26.401 1.00 65.12 183 LYS A CA 1
ATOM 1379 C C . LYS A 1 183 ? 37.847 -17.402 -26.043 1.00 65.12 183 LYS A C 1
ATOM 1381 O O . LYS A 1 183 ? 37.333 -16.396 -26.529 1.00 65.12 183 LYS A O 1
ATOM 1386 N N . LYS A 1 184 ? 37.173 -18.238 -25.243 1.00 64.38 184 LYS A N 1
ATOM 1387 C CA . LYS A 1 184 ? 35.851 -17.919 -24.684 1.00 64.38 184 LYS A CA 1
ATOM 1388 C C . LYS A 1 184 ? 35.989 -16.592 -23.937 1.00 64.38 184 LYS A C 1
ATOM 1390 O O . LYS A 1 184 ? 36.745 -16.520 -22.971 1.00 64.38 184 LYS A O 1
ATOM 1395 N N . LYS A 1 185 ? 35.303 -15.544 -24.407 1.00 63.28 185 LYS A N 1
ATOM 1396 C CA . LYS A 1 185 ? 35.192 -14.278 -23.673 1.00 63.28 185 LYS A CA 1
ATOM 1397 C C . LYS A 1 185 ? 34.598 -14.607 -22.303 1.00 63.28 185 LYS A C 1
ATOM 1399 O O . LYS A 1 185 ? 33.526 -15.206 -22.236 1.00 63.28 185 LYS A O 1
ATOM 1404 N N . ALA A 1 186 ? 35.326 -14.287 -21.2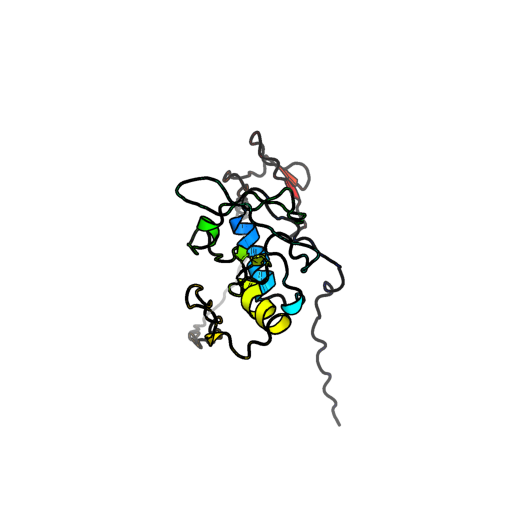36 1.00 66.69 186 ALA A N 1
ATOM 1405 C CA . ALA A 1 186 ? 34.817 -14.429 -19.881 1.00 66.69 186 ALA A CA 1
ATOM 1406 C C . ALA A 1 186 ? 33.541 -13.586 -19.757 1.00 66.69 186 ALA A C 1
ATOM 1408 O O . ALA A 1 186 ? 33.526 -12.427 -20.179 1.00 66.69 186 ALA A O 1
ATOM 1409 N N . ALA A 1 187 ? 32.468 -14.185 -19.244 1.00 66.06 187 ALA A N 1
ATOM 1410 C CA . ALA A 1 187 ? 31.241 -13.458 -18.969 1.00 66.06 187 ALA A CA 1
ATOM 1411 C C . ALA A 1 187 ? 31.553 -12.370 -17.935 1.00 66.06 187 ALA A C 1
ATOM 1413 O O . ALA A 1 187 ? 32.079 -12.668 -16.863 1.00 66.06 187 ALA A O 1
ATOM 1414 N N . LYS A 1 188 ? 31.277 -11.113 -18.285 1.00 75.50 188 LYS A N 1
ATOM 1415 C CA . LYS A 1 188 ? 31.339 -10.000 -17.341 1.00 75.50 188 LYS A CA 1
ATOM 1416 C C . LYS A 1 188 ? 30.124 -10.107 -16.431 1.00 75.50 188 LYS A C 1
ATOM 1418 O O . LYS A 1 188 ? 28.999 -10.088 -16.921 1.00 75.50 188 LYS A O 1
ATOM 1423 N N . VAL A 1 189 ? 30.358 -10.256 -15.134 1.00 80.50 189 VAL A N 1
ATOM 1424 C CA . VAL A 1 189 ? 29.302 -10.220 -14.121 1.00 80.50 189 VAL A CA 1
ATOM 1425 C C . VAL A 1 189 ? 29.395 -8.865 -13.435 1.00 80.50 189 VAL A C 1
ATOM 1427 O O . VAL A 1 189 ? 30.465 -8.477 -12.973 1.00 80.50 189 VAL A O 1
ATOM 1430 N N . GLU A 1 190 ? 28.298 -8.119 -13.406 1.00 85.94 190 GLU A N 1
ATOM 1431 C CA . GLU A 1 190 ? 28.240 -6.829 -12.722 1.00 85.94 190 GLU A CA 1
ATOM 1432 C C . GLU A 1 190 ? 27.723 -7.014 -11.290 1.00 85.94 190 GLU A C 1
ATOM 1434 O O . GLU A 1 190 ? 26.732 -7.705 -11.047 1.00 85.94 190 GLU A O 1
ATOM 1439 N N . CYS A 1 191 ? 28.414 -6.411 -10.324 1.00 83.50 191 CYS A N 1
ATOM 1440 C CA . CYS A 1 191 ? 27.980 -6.360 -8.938 1.00 83.50 191 CYS A CA 1
ATOM 1441 C C . CYS A 1 191 ? 26.748 -5.462 -8.785 1.00 83.50 191 CYS A C 1
ATOM 1443 O O . CYS A 1 191 ? 26.617 -4.457 -9.476 1.00 83.50 191 CYS A O 1
ATOM 1445 N N . ILE A 1 192 ? 25.918 -5.725 -7.772 1.00 77.94 192 ILE A N 1
ATOM 1446 C CA . ILE A 1 192 ? 24.795 -4.856 -7.379 1.00 77.94 192 ILE A CA 1
ATOM 1447 C C . ILE A 1 192 ? 25.255 -3.410 -7.098 1.00 77.94 192 ILE A C 1
ATOM 1449 O O . ILE A 1 192 ? 24.494 -2.469 -7.298 1.00 77.94 192 ILE A O 1
ATOM 1453 N N . CYS A 1 193 ? 26.507 -3.200 -6.673 1.00 84.19 193 CYS A N 1
ATOM 1454 C CA . CYS A 1 193 ? 27.062 -1.857 -6.478 1.00 84.19 193 CYS A CA 1
ATOM 1455 C C . CYS A 1 193 ? 27.547 -1.161 -7.769 1.00 84.19 193 CYS A C 1
ATOM 1457 O O . CYS A 1 193 ? 28.187 -0.109 -7.672 1.00 84.19 193 CYS A O 1
ATOM 1459 N N . GLY A 1 194 ? 27.282 -1.746 -8.944 1.00 83.88 194 GLY A N 1
ATOM 1460 C CA . GLY A 1 194 ? 27.636 -1.216 -10.267 1.00 83.88 194 GLY A CA 1
ATOM 1461 C C . GLY A 1 194 ? 29.105 -1.396 -10.660 1.00 83.88 194 GLY A C 1
ATOM 1462 O O . GLY A 1 194 ? 29.606 -0.697 -11.534 1.00 83.88 194 GLY A O 1
ATOM 1463 N N . LYS A 1 195 ? 29.850 -2.265 -9.963 1.00 85.12 195 LYS A N 1
ATOM 1464 C CA . LYS A 1 195 ? 31.249 -2.576 -10.300 1.00 85.12 195 LYS A CA 1
ATOM 1465 C C . LYS A 1 195 ? 31.346 -3.922 -10.997 1.00 85.12 195 LYS A C 1
ATOM 1467 O O . LYS A 1 195 ? 30.729 -4.884 -10.552 1.00 85.12 195 LYS A O 1
ATOM 1472 N N . GLU A 1 196 ? 32.172 -4.006 -12.032 1.00 87.50 196 GLU A N 1
ATOM 1473 C CA . GLU A 1 196 ? 32.488 -5.284 -12.669 1.00 87.50 196 GLU A CA 1
ATOM 1474 C C . GLU A 1 196 ? 33.194 -6.217 -11.672 1.00 87.50 196 GLU A C 1
ATOM 1476 O O . GLU A 1 196 ? 34.146 -5.822 -10.993 1.00 87.50 196 GLU A O 1
ATOM 1481 N N . VAL A 1 197 ? 32.703 -7.452 -11.586 1.00 85.19 197 VAL A N 1
ATOM 1482 C CA . VAL A 1 197 ? 33.311 -8.543 -10.829 1.00 85.19 197 VAL A CA 1
ATOM 1483 C C . VAL A 1 197 ? 34.173 -9.346 -11.793 1.00 85.19 197 VAL A C 1
ATOM 1485 O O . VAL A 1 197 ? 33.685 -9.875 -12.796 1.00 85.19 197 VAL A O 1
ATOM 1488 N N . THR A 1 198 ? 35.470 -9.418 -11.513 1.00 85.25 198 THR A N 1
ATOM 1489 C CA . THR A 1 198 ? 36.419 -10.193 -12.320 1.00 85.25 198 THR A CA 1
ATOM 1490 C C . THR A 1 198 ? 36.579 -11.606 -11.759 1.00 85.25 198 THR A C 1
ATOM 1492 O O . THR A 1 198 ? 36.270 -11.873 -10.598 1.00 85.25 198 THR A O 1
ATOM 1495 N N . ASN A 1 199 ? 37.087 -12.536 -12.577 1.00 80.69 199 ASN A N 1
ATOM 1496 C CA . ASN A 1 199 ? 37.358 -13.911 -12.130 1.00 80.69 199 ASN A CA 1
ATOM 1497 C C . ASN A 1 199 ? 38.359 -13.993 -10.971 1.00 80.69 199 ASN A C 1
ATOM 1499 O O . ASN A 1 199 ? 38.349 -14.981 -10.243 1.00 80.69 199 ASN A O 1
ATOM 1503 N N . ASP A 1 200 ? 39.176 -12.961 -10.776 1.00 80.12 200 ASP A N 1
ATOM 1504 C CA . ASP A 1 200 ? 40.169 -12.907 -9.703 1.00 80.12 200 ASP A CA 1
ATOM 1505 C C . ASP A 1 200 ? 39.525 -12.684 -8.320 1.00 80.12 200 ASP A C 1
ATOM 1507 O O . ASP A 1 200 ? 40.167 -12.895 -7.299 1.00 80.12 200 ASP A O 1
ATOM 1511 N N . GLN A 1 201 ? 38.242 -12.297 -8.273 1.00 75.75 201 GLN A N 1
ATOM 1512 C CA . GLN A 1 201 ? 37.444 -12.125 -7.046 1.00 75.75 201 GLN A CA 1
ATOM 1513 C C . GLN A 1 201 ? 36.634 -13.381 -6.682 1.00 75.75 201 GLN A C 1
ATOM 1515 O O . GLN A 1 201 ? 35.653 -13.316 -5.932 1.00 75.75 201 GLN A O 1
ATOM 1520 N N . ARG A 1 202 ? 37.002 -14.524 -7.265 1.00 81.06 202 ARG A N 1
ATOM 1521 C CA . ARG A 1 202 ? 36.355 -15.810 -7.029 1.00 81.06 202 ARG A CA 1
ATOM 1522 C C . ARG A 1 202 ? 37.007 -16.519 -5.844 1.00 81.06 202 ARG A C 1
ATOM 1524 O O . ARG A 1 202 ? 38.173 -16.894 -5.905 1.00 81.06 202 ARG A O 1
ATOM 1531 N N . GLU A 1 203 ? 36.218 -16.785 -4.811 1.00 83.56 203 GLU A N 1
ATOM 1532 C CA . GLU A 1 203 ? 36.579 -17.661 -3.697 1.00 83.56 203 GLU A CA 1
ATOM 1533 C C . GLU A 1 203 ? 35.760 -18.956 -3.807 1.00 83.56 203 GLU A C 1
ATOM 1535 O O . GLU A 1 203 ? 34.545 -18.970 -3.613 1.00 83.56 203 GLU A O 1
ATOM 1540 N N . SER A 1 204 ? 36.425 -20.069 -4.133 1.00 85.75 204 SER A N 1
ATOM 1541 C CA . SER A 1 204 ? 35.784 -21.376 -4.370 1.00 85.75 204 SER A CA 1
ATOM 1542 C C . SER A 1 204 ? 34.715 -21.320 -5.481 1.00 85.75 204 SER A C 1
ATOM 1544 O O . SER A 1 204 ? 35.039 -21.073 -6.647 1.00 85.75 204 SER A O 1
ATOM 1546 N N . ASP A 1 205 ? 33.438 -21.516 -5.141 1.00 84.19 205 ASP A N 1
ATOM 1547 C CA . ASP A 1 205 ? 32.291 -21.431 -6.057 1.00 84.19 205 ASP A CA 1
ATOM 1548 C C . ASP A 1 205 ? 31.473 -20.153 -5.888 1.00 84.19 205 ASP A C 1
ATOM 1550 O O . ASP A 1 205 ? 30.389 -20.023 -6.466 1.00 84.19 205 ASP A O 1
ATOM 1554 N N . ALA A 1 206 ? 32.018 -19.200 -5.131 1.00 83.12 206 ALA A N 1
ATOM 1555 C CA . ALA A 1 206 ? 31.412 -17.915 -4.889 1.00 83.12 206 ALA A CA 1
ATOM 1556 C C . ALA A 1 206 ? 32.221 -16.767 -5.506 1.00 83.12 206 ALA A C 1
ATOM 1558 O O . ALA A 1 206 ? 33.451 -16.764 -5.497 1.00 83.12 206 ALA A O 1
ATOM 1559 N N . PHE A 1 207 ? 31.529 -15.754 -6.014 1.00 85.69 207 PHE A N 1
ATOM 1560 C CA . PHE A 1 207 ? 32.117 -14.437 -6.246 1.00 85.69 207 PHE A CA 1
ATOM 1561 C C . PHE A 1 207 ? 31.785 -13.545 -5.052 1.00 85.69 207 PHE A C 1
ATOM 1563 O O . PHE A 1 207 ? 30.654 -13.594 -4.570 1.00 85.69 207 PHE A O 1
ATOM 1570 N N . LYS A 1 208 ? 32.728 -12.724 -4.580 1.00 87.00 208 LYS A N 1
ATOM 1571 C CA . LYS A 1 208 ? 32.497 -11.772 -3.482 1.00 87.00 208 LYS A CA 1
ATOM 1572 C C . LYS A 1 208 ? 32.874 -10.362 -3.915 1.00 87.00 208 LYS A C 1
ATOM 1574 O O . LYS A 1 208 ? 33.953 -10.139 -4.459 1.00 87.00 208 LYS A O 1
ATOM 1579 N N . CYS A 1 209 ? 32.003 -9.386 -3.659 1.00 87.19 209 CYS A N 1
ATOM 1580 C CA . CYS A 1 209 ? 32.365 -7.995 -3.908 1.00 87.19 209 CYS A CA 1
ATOM 1581 C C . CYS A 1 209 ? 33.387 -7.510 -2.868 1.00 87.19 209 CYS A C 1
ATOM 1583 O O . CYS A 1 209 ? 33.144 -7.576 -1.669 1.00 87.19 209 CYS A O 1
ATOM 1585 N N . ILE A 1 210 ? 34.516 -6.968 -3.327 1.00 85.75 210 ILE A N 1
ATOM 1586 C CA . ILE A 1 210 ? 35.579 -6.444 -2.449 1.00 85.75 210 ILE A CA 1
ATOM 1587 C C . ILE A 1 210 ? 35.341 -5.001 -1.980 1.00 85.75 210 ILE A C 1
ATOM 1589 O O . ILE A 1 210 ? 36.175 -4.420 -1.289 1.00 85.75 210 ILE A O 1
ATOM 1593 N N . ARG A 1 211 ? 34.248 -4.357 -2.406 1.00 84.25 211 ARG A N 1
ATOM 1594 C CA . ARG A 1 211 ? 33.979 -2.960 -2.051 1.00 84.25 211 ARG A CA 1
ATOM 1595 C C . ARG A 1 211 ? 33.576 -2.888 -0.580 1.00 84.25 211 ARG A C 1
ATOM 1597 O O . ARG A 1 211 ? 32.599 -3.514 -0.188 1.00 84.25 211 ARG A O 1
ATOM 1604 N N . THR A 1 212 ? 34.271 -2.068 0.205 1.00 84.94 212 THR A N 1
ATOM 1605 C CA . THR A 1 212 ? 33.921 -1.802 1.606 1.00 84.94 212 THR A CA 1
ATOM 1606 C C . THR A 1 212 ? 32.445 -1.407 1.725 1.00 84.94 212 THR A C 1
ATOM 1608 O O . THR A 1 212 ? 32.002 -0.467 1.061 1.00 84.94 212 THR A O 1
ATOM 1611 N N . GLY A 1 213 ? 31.684 -2.155 2.530 1.00 84.25 213 GLY A N 1
ATOM 1612 C CA . GLY A 1 213 ? 30.236 -1.979 2.706 1.00 84.25 213 GLY A CA 1
ATOM 1613 C C . GLY A 1 213 ? 29.345 -2.694 1.677 1.00 84.25 213 GLY A C 1
ATOM 1614 O O . GLY A 1 213 ? 28.131 -2.526 1.721 1.00 84.25 213 GLY A O 1
ATOM 1615 N N . CYS A 1 214 ? 29.906 -3.479 0.751 1.00 81.44 214 CYS A N 1
ATOM 1616 C CA . CYS A 1 214 ? 29.153 -4.318 -0.182 1.00 81.44 214 CYS A CA 1
ATOM 1617 C C . CYS A 1 214 ? 29.361 -5.799 0.157 1.00 81.44 214 CYS A C 1
ATOM 1619 O O . CYS A 1 214 ? 30.417 -6.361 -0.105 1.00 81.44 214 CYS A O 1
ATOM 1621 N N . GLU A 1 215 ? 28.337 -6.437 0.722 1.00 85.19 215 GLU A N 1
ATOM 1622 C CA . GLU A 1 215 ? 28.395 -7.830 1.197 1.00 85.19 215 GLU A CA 1
ATOM 1623 C C . GLU A 1 215 ? 27.796 -8.830 0.190 1.00 85.19 215 GLU A C 1
ATOM 1625 O O . GLU A 1 215 ? 27.303 -9.892 0.561 1.00 85.19 215 GLU A O 1
ATOM 1630 N N . THR A 1 216 ? 27.784 -8.496 -1.105 1.00 81.88 216 THR A N 1
ATOM 1631 C CA . THR A 1 216 ? 27.182 -9.365 -2.127 1.00 81.88 216 THR A CA 1
ATOM 1632 C C . THR A 1 216 ? 28.072 -10.571 -2.428 1.00 81.88 216 THR A C 1
ATOM 1634 O O . THR A 1 216 ? 29.255 -10.412 -2.747 1.00 81.88 216 THR A O 1
ATOM 1637 N N . ILE A 1 217 ? 27.476 -11.765 -2.353 1.00 85.44 217 ILE A N 1
ATOM 1638 C CA . ILE A 1 217 ? 28.103 -13.056 -2.648 1.00 85.44 217 ILE A CA 1
ATOM 1639 C C . ILE A 1 217 ? 27.246 -13.795 -3.691 1.00 85.44 217 ILE A C 1
ATOM 1641 O O . ILE A 1 217 ? 26.039 -13.926 -3.498 1.00 85.44 217 ILE A O 1
ATOM 1645 N N . TRP A 1 218 ? 27.847 -14.290 -4.780 1.00 82.25 218 TRP A N 1
ATOM 1646 C CA . TRP A 1 218 ? 27.161 -15.091 -5.812 1.00 82.25 218 TRP A CA 1
ATOM 1647 C C . TRP A 1 218 ? 27.679 -16.519 -5.808 1.00 82.25 218 TRP A C 1
ATOM 1649 O O . TRP A 1 218 ? 28.827 -16.717 -6.185 1.00 82.25 218 TRP A O 1
ATOM 1659 N N . VAL A 1 219 ? 26.851 -17.504 -5.458 1.00 82.56 219 VAL A N 1
ATOM 1660 C CA . VAL A 1 219 ? 27.230 -18.926 -5.503 1.00 82.56 219 VAL A CA 1
ATOM 1661 C C . VAL A 1 219 ? 26.727 -19.555 -6.800 1.00 82.56 219 VAL A C 1
ATOM 1663 O O . VAL A 1 219 ? 25.570 -19.377 -7.187 1.00 82.56 219 VAL A O 1
ATOM 1666 N N . ARG A 1 220 ? 27.597 -20.281 -7.503 1.00 56.31 220 ARG A N 1
ATOM 1667 C CA . ARG A 1 220 ? 27.245 -20.958 -8.755 1.00 56.31 220 ARG A CA 1
ATOM 1668 C C . ARG A 1 220 ? 26.304 -22.140 -8.459 1.00 56.31 220 ARG A C 1
ATOM 1670 O O . ARG A 1 220 ? 26.712 -23.073 -7.782 1.00 56.31 220 ARG A O 1
ATOM 1677 N N . GLY A 1 221 ? 25.067 -22.102 -8.966 1.00 51.09 221 GLY A N 1
ATOM 1678 C CA . GLY A 1 221 ? 24.081 -23.190 -8.803 1.00 51.09 221 GLY A CA 1
ATOM 1679 C C . GLY A 1 221 ? 22.647 -22.768 -8.454 1.00 51.09 221 GLY A C 1
ATOM 1680 O O . GLY A 1 221 ? 21.804 -23.637 -8.272 1.00 51.09 221 GLY A O 1
ATOM 1681 N N . LEU A 1 222 ? 22.363 -21.464 -8.361 1.00 45.66 222 LEU A N 1
ATOM 1682 C CA . LEU A 1 222 ? 21.023 -20.919 -8.075 1.00 45.66 222 LEU A CA 1
ATOM 1683 C C . LEU A 1 222 ? 20.396 -20.151 -9.262 1.00 45.66 222 LEU A C 1
ATOM 1685 O O . LEU A 1 222 ? 19.553 -19.284 -9.046 1.00 45.66 222 LEU A O 1
ATOM 1689 N N . PHE A 1 223 ? 20.802 -20.461 -10.498 1.00 44.94 223 PHE A N 1
ATOM 1690 C CA . PHE A 1 223 ? 20.175 -19.962 -11.731 1.00 44.94 223 PHE A CA 1
ATOM 1691 C C . PHE A 1 223 ? 19.768 -21.126 -12.627 1.00 44.94 223 PHE A C 1
ATOM 1693 O O . PHE A 1 223 ? 20.583 -22.074 -12.726 1.00 44.94 223 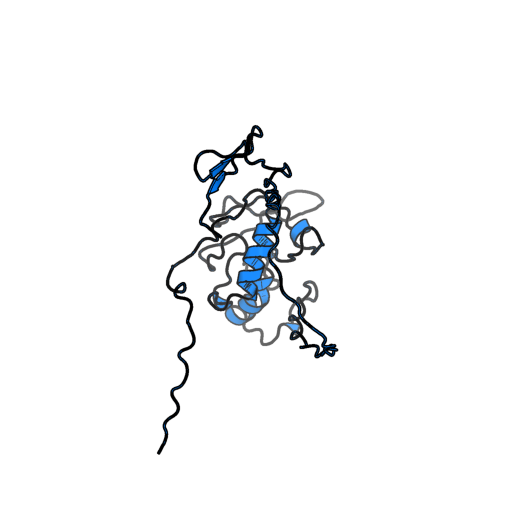PHE A O 1
#

Foldseek 3Di:
DDDDDDDDPDDDPDPPDDQPQPPDPPLPDVLVLLVVLVCCLQPPPVQDLLQQAASRRGHGPPQFFWAWDFDDDPPRQTDTPPVPTRDPSDHDDRQVVLCDADPVRNHNWGWDQQQVNPRGIGTPSSNVSCCVNPPPDPDPVPPPPPDPPPPDPDPPPPDDDDDDDDDDDDDDDDDDDDDPPDDPDPDFDAAPVRHTFDPVQDDPQWRADPDVPGGDIDGPDPD